Protein AF-A0A7R9ZWR5-F1 (afdb_monomer)

Nearest PDB structures (foldseek):
  6s22-assembly1_A  TM=5.229E-01  e=5.340E-06  Taeniopygia guttata
  6s24-assembly1_A  TM=4.287E-01  e=3.046E-06  Taeniopygia guttata
  8hvd-assembly1_A  TM=4.590E-01  e=6.308E-02  Streptomyces sp.
  2e4m-assembly1_C  TM=4.025E-01  e=1.833E-01  Clostridium botulinum
  1qmj-assembly1_B  TM=2.603E-01  e=5.035E+00  Gallus gallus

Structure (mmCIF, N/CA/C/O backbone):
data_AF-A0A7R9ZWR5-F1
#
_entry.id   AF-A0A7R9ZWR5-F1
#
loop_
_atom_site.group_PDB
_atom_site.id
_atom_site.type_symbol
_atom_site.label_atom_id
_atom_site.label_alt_id
_atom_site.label_comp_id
_atom_site.label_asym_id
_atom_site.label_entity_id
_atom_site.label_seq_id
_atom_site.pdbx_PDB_ins_code
_atom_site.Cartn_x
_atom_site.Cartn_y
_atom_site.Cartn_z
_atom_site.occupancy
_atom_site.B_iso_or_equiv
_atom_site.auth_seq_id
_atom_site.auth_comp_id
_atom_site.auth_asym_id
_atom_site.auth_atom_id
_atom_site.pdbx_PDB_model_num
ATOM 1 N N . ARG A 1 1 ? -25.212 -2.662 0.924 1.00 58.69 1 ARG A N 1
ATOM 2 C CA . ARG A 1 1 ? -26.679 -2.473 0.777 1.00 58.69 1 ARG A CA 1
ATOM 3 C C . ARG A 1 1 ? -26.978 -2.455 -0.707 1.00 58.69 1 ARG A C 1
ATOM 5 O O . ARG A 1 1 ? -26.307 -1.715 -1.410 1.00 58.69 1 ARG A O 1
ATOM 12 N N . ASP A 1 2 ? -27.923 -3.261 -1.173 1.00 59.41 2 ASP A N 1
ATOM 13 C CA . ASP A 1 2 ? -28.328 -3.234 -2.576 1.00 59.41 2 ASP A CA 1
ATOM 14 C C . ASP A 1 2 ? -29.266 -2.040 -2.811 1.00 59.41 2 ASP A C 1
ATOM 16 O O . ASP A 1 2 ? -30.383 -2.005 -2.290 1.00 59.41 2 ASP A O 1
ATOM 20 N N . GLY A 1 3 ? -28.788 -1.035 -3.548 1.00 65.94 3 GLY A N 1
ATOM 21 C CA . GLY A 1 3 ? -29.567 0.155 -3.901 1.00 65.94 3 GLY A CA 1
ATOM 22 C C . GLY A 1 3 ? -30.704 -0.131 -4.885 1.00 65.94 3 GLY A C 1
ATOM 23 O O . GLY A 1 3 ? -31.586 0.705 -5.045 1.00 65.94 3 GLY A O 1
ATOM 24 N N . LYS A 1 4 ? -30.710 -1.312 -5.517 1.00 80.12 4 LYS A N 1
ATOM 25 C CA . LYS A 1 4 ? -31.741 -1.732 -6.472 1.00 80.12 4 LYS A CA 1
ATOM 26 C C . LYS A 1 4 ? -32.878 -2.512 -5.816 1.00 80.12 4 LYS A C 1
ATOM 28 O O . LYS A 1 4 ? -33.912 -2.705 -6.447 1.00 80.12 4 LYS A O 1
ATOM 33 N N . ASN A 1 5 ? -32.725 -2.940 -4.562 1.00 85.88 5 ASN A N 1
ATOM 34 C CA . ASN A 1 5 ? -33.771 -3.648 -3.834 1.00 85.88 5 ASN A CA 1
ATOM 35 C C . ASN A 1 5 ? -34.668 -2.647 -3.069 1.00 85.88 5 ASN A C 1
ATOM 37 O O . ASN A 1 5 ? -34.216 -2.047 -2.086 1.00 85.88 5 ASN A O 1
ATOM 41 N N . PRO A 1 6 ? -35.960 -2.498 -3.438 1.00 84.38 6 PRO A N 1
ATOM 42 C CA . PRO A 1 6 ? -36.870 -1.530 -2.815 1.00 84.38 6 PRO A CA 1
ATOM 43 C C . PRO A 1 6 ? -37.052 -1.729 -1.305 1.00 84.38 6 PRO A C 1
ATOM 45 O O . PRO A 1 6 ? -37.399 -0.788 -0.594 1.00 84.38 6 PRO A O 1
ATOM 48 N N . LYS A 1 7 ? -36.814 -2.947 -0.794 1.00 81.75 7 LYS A N 1
ATOM 49 C CA . LYS A 1 7 ? -36.916 -3.258 0.641 1.00 81.75 7 LYS A CA 1
ATOM 50 C C . LYS A 1 7 ? -35.735 -2.720 1.449 1.00 81.75 7 LYS A C 1
ATOM 52 O O . LYS A 1 7 ? -35.878 -2.515 2.650 1.00 81.75 7 LYS A O 1
ATOM 57 N N . THR A 1 8 ? -34.585 -2.499 0.812 1.00 76.94 8 THR A N 1
ATOM 58 C CA . THR A 1 8 ? -33.360 -2.001 1.460 1.00 76.94 8 THR A CA 1
ATOM 59 C C . THR A 1 8 ? -32.981 -0.588 1.030 1.00 76.94 8 THR A C 1
ATOM 61 O O . THR A 1 8 ? -31.992 -0.045 1.527 1.00 76.94 8 THR A O 1
ATOM 64 N N . MET A 1 9 ? -33.761 0.010 0.128 1.00 78.81 9 MET A N 1
ATOM 65 C CA . MET A 1 9 ? -33.591 1.388 -0.303 1.00 78.81 9 MET A CA 1
ATOM 66 C C . MET A 1 9 ? -33.944 2.349 0.837 1.00 78.81 9 MET A C 1
ATOM 68 O O . MET A 1 9 ? -34.951 2.186 1.532 1.00 78.81 9 MET A O 1
ATOM 72 N N . LEU A 1 10 ? -33.099 3.361 1.032 1.00 73.50 10 LEU A N 1
ATOM 73 C CA . LEU A 1 10 ? -33.396 4.475 1.928 1.00 73.50 10 LEU A CA 1
ATOM 74 C C . LEU A 1 10 ? -34.670 5.166 1.436 1.00 73.50 10 LEU A C 1
ATOM 76 O O . LEU A 1 10 ? -34.730 5.641 0.308 1.00 73.50 10 LEU A O 1
ATOM 80 N N . LYS A 1 11 ? -35.696 5.206 2.289 1.00 82.00 11 LYS A N 1
ATOM 81 C CA . LYS A 1 11 ? -36.975 5.860 1.973 1.00 82.00 11 LYS A CA 1
ATOM 82 C C . LYS A 1 11 ? -36.942 7.377 2.181 1.00 82.00 11 LYS A C 1
ATOM 84 O O . LYS A 1 11 ? -37.919 8.047 1.873 1.00 82.00 11 LYS A O 1
ATOM 89 N N . TYR A 1 12 ? -35.850 7.903 2.729 1.00 78.25 12 TYR A N 1
ATOM 90 C CA . TYR A 1 12 ? -35.641 9.322 2.982 1.00 78.25 12 TYR A CA 1
ATOM 91 C C . TYR A 1 12 ? -34.141 9.649 2.929 1.00 78.25 12 TYR A C 1
ATOM 93 O O . TYR A 1 12 ? -33.322 8.802 3.311 1.00 78.25 12 TYR A O 1
ATOM 101 N N . PRO A 1 13 ? -33.761 10.847 2.452 1.00 79.44 13 PRO A N 1
ATOM 102 C CA . PRO A 1 13 ? -32.385 11.313 2.527 1.00 79.44 13 PRO A CA 1
ATOM 103 C C . PRO A 1 13 ? -32.021 11.601 3.987 1.00 79.44 13 PRO A C 1
ATOM 105 O O . PRO A 1 13 ? -32.816 12.167 4.735 1.00 79.44 13 PRO A O 1
ATOM 108 N N . ILE A 1 14 ? -30.817 11.207 4.390 1.00 82.94 14 ILE A N 1
ATOM 109 C CA . ILE A 1 14 ? -30.245 11.569 5.689 1.00 82.94 14 ILE A CA 1
ATOM 110 C C . ILE A 1 14 ? -29.120 12.563 5.399 1.00 82.94 14 ILE A C 1
ATOM 112 O O . ILE A 1 14 ? -28.223 12.207 4.629 1.00 82.94 14 ILE A O 1
ATOM 116 N N . PRO A 1 15 ? -29.148 13.779 5.969 1.00 86.69 15 PRO A N 1
ATOM 117 C CA . PRO A 1 15 ? -28.052 14.728 5.824 1.00 86.69 15 PRO A CA 1
ATOM 118 C C . PRO A 1 15 ? -26.721 14.103 6.253 1.00 86.69 15 PRO A C 1
ATOM 120 O O . PRO A 1 15 ? -26.654 13.404 7.266 1.00 86.69 15 PRO A O 1
ATOM 123 N N . THR A 1 16 ? -25.647 14.370 5.506 1.00 85.12 16 THR A N 1
ATOM 124 C CA . THR A 1 16 ? -24.305 13.861 5.833 1.00 85.12 16 THR A CA 1
ATOM 125 C C . THR A 1 16 ? -23.900 14.236 7.260 1.00 85.12 16 THR A C 1
ATOM 127 O O . THR A 1 16 ? -23.384 13.392 7.987 1.00 85.12 16 THR A O 1
ATOM 130 N N . GLU A 1 17 ? -24.222 15.454 7.705 1.00 86.69 17 GLU A N 1
ATOM 131 C CA . GLU A 1 17 ? -23.978 15.899 9.083 1.00 86.69 17 GLU A CA 1
ATOM 132 C C . GLU A 1 17 ? -24.643 15.014 10.137 1.00 86.69 17 GLU A C 1
ATOM 134 O O . GLU A 1 17 ? -24.022 14.710 11.152 1.00 86.69 17 GLU A O 1
ATOM 139 N N . ASP A 1 18 ? -25.877 14.560 9.912 1.00 90.12 18 ASP A N 1
ATOM 140 C CA . ASP A 1 18 ? -26.574 13.693 10.865 1.00 90.12 18 ASP A CA 1
ATOM 141 C C . ASP A 1 18 ? -25.933 12.306 10.914 1.00 90.12 18 ASP A C 1
ATOM 143 O O . ASP A 1 18 ? -25.823 11.701 11.983 1.00 90.12 18 ASP A O 1
ATOM 147 N N . VAL A 1 19 ? -25.455 11.800 9.772 1.00 90.88 19 VAL A N 1
ATOM 148 C CA . VAL A 1 19 ? -24.676 10.555 9.724 1.00 90.88 19 VAL A CA 1
ATOM 149 C C . VAL A 1 19 ? -23.394 10.706 10.542 1.00 90.88 19 VAL A C 1
ATOM 151 O O . VAL A 1 19 ? -23.108 9.851 11.385 1.00 90.88 19 VAL A O 1
ATOM 154 N N . MET A 1 20 ? -22.653 11.796 10.340 1.00 92.88 20 MET A N 1
ATOM 155 C CA . MET A 1 20 ? -21.403 12.061 11.056 1.00 92.88 20 MET A CA 1
ATOM 156 C C . MET A 1 20 ? -21.636 12.273 12.553 1.00 92.88 20 MET A C 1
ATOM 158 O O . MET A 1 20 ? -20.950 11.662 13.372 1.00 92.88 20 MET A O 1
ATOM 162 N N . ARG A 1 21 ? -22.681 13.016 12.931 1.00 95.06 21 ARG A N 1
ATOM 163 C CA . ARG A 1 21 ? -23.096 13.198 14.328 1.00 95.06 21 ARG A CA 1
ATOM 164 C C . ARG A 1 21 ? -23.447 11.873 14.988 1.00 95.06 21 ARG A C 1
ATOM 166 O O . ARG A 1 21 ? -23.018 11.610 16.108 1.00 95.06 21 ARG A O 1
ATOM 173 N N . ASN A 1 22 ? -24.195 11.010 14.303 1.00 94.69 22 ASN A N 1
ATOM 174 C CA . ASN A 1 22 ? -24.558 9.692 14.823 1.00 94.69 22 ASN A CA 1
ATOM 175 C C . ASN A 1 22 ? -23.329 8.796 15.023 1.00 94.69 22 ASN A C 1
ATOM 177 O O . ASN A 1 22 ? -23.227 8.133 16.058 1.00 94.69 22 ASN A O 1
ATOM 181 N N . LYS A 1 23 ? -22.372 8.816 14.086 1.00 95.69 23 LYS A N 1
ATOM 182 C CA . LYS A 1 23 ? -21.084 8.122 14.241 1.00 95.69 23 LYS A CA 1
ATOM 183 C C . LYS A 1 23 ? -20.290 8.668 15.429 1.00 95.69 23 LYS A C 1
ATOM 185 O O . LYS A 1 23 ? -19.855 7.886 16.267 1.00 95.69 23 LYS A O 1
ATOM 190 N N . ALA A 1 24 ? -20.176 9.988 15.564 1.00 96.44 24 ALA A N 1
ATOM 191 C CA . ALA A 1 24 ? -19.460 10.631 16.665 1.00 96.44 24 ALA A CA 1
ATOM 192 C C . ALA A 1 24 ? -20.105 10.353 18.036 1.00 96.44 24 ALA A C 1
ATOM 194 O O . ALA A 1 24 ? -19.405 10.091 19.018 1.00 96.44 24 ALA A O 1
ATOM 195 N N . ARG A 1 25 ? -21.446 10.332 18.108 1.00 97.00 25 ARG A N 1
ATOM 196 C CA . ARG A 1 25 ? -22.197 9.901 19.300 1.00 97.00 25 ARG A CA 1
ATOM 197 C C . ARG A 1 25 ? -21.891 8.443 19.637 1.00 97.00 25 ARG A C 1
ATOM 199 O O . ARG A 1 25 ? -21.605 8.142 20.792 1.00 97.00 25 ARG A O 1
ATOM 206 N N . ALA A 1 26 ? -21.921 7.546 18.651 1.00 97.00 26 ALA A N 1
ATOM 207 C CA . ALA A 1 26 ? -21.605 6.136 18.862 1.00 97.00 26 ALA A CA 1
ATOM 208 C C . ALA A 1 26 ? -20.157 5.942 19.340 1.00 97.00 26 ALA A C 1
ATOM 210 O O . ALA A 1 26 ? -19.941 5.251 20.333 1.00 97.00 26 ALA A O 1
ATOM 211 N N . ALA A 1 27 ? -19.192 6.608 18.701 1.00 96.94 27 ALA A N 1
ATOM 212 C CA . ALA A 1 27 ? -17.789 6.573 19.098 1.00 96.94 27 ALA A CA 1
ATOM 213 C C . ALA A 1 27 ? -17.610 7.042 20.548 1.00 96.94 27 ALA A C 1
ATOM 215 O O . ALA A 1 27 ? -17.029 6.345 21.377 1.00 96.94 27 ALA A O 1
ATOM 216 N N . THR A 1 28 ? -18.197 8.192 20.879 1.00 96.38 28 THR A N 1
ATOM 217 C CA . THR A 1 28 ? -18.099 8.801 22.209 1.00 96.38 28 THR A CA 1
ATOM 218 C C . THR A 1 28 ? -18.768 7.964 23.294 1.00 96.38 28 THR A C 1
ATOM 220 O O . THR A 1 28 ? -18.268 7.907 24.416 1.00 96.38 28 THR A O 1
ATOM 223 N N . ALA A 1 29 ? -19.899 7.335 22.975 1.00 97.31 29 ALA A N 1
ATOM 224 C CA . ALA A 1 29 ? -20.599 6.459 23.898 1.00 97.31 29 ALA A CA 1
ATOM 225 C C . ALA A 1 29 ? -19.812 5.166 24.137 1.00 97.31 29 ALA A C 1
ATOM 227 O O . ALA A 1 29 ? -19.633 4.786 25.287 1.00 97.31 29 ALA A O 1
ATOM 228 N N . TRP A 1 30 ? -19.340 4.493 23.085 1.00 97.50 30 TRP A N 1
ATOM 229 C CA . TRP A 1 30 ? -18.971 3.075 23.166 1.00 97.50 30 TRP A CA 1
ATOM 230 C C . TRP A 1 30 ? -17.484 2.761 23.051 1.00 97.50 30 TRP A C 1
ATOM 232 O O . TRP A 1 30 ? -17.112 1.655 23.418 1.00 97.50 30 TRP A O 1
ATOM 242 N N . LEU A 1 31 ? -16.645 3.676 22.556 1.00 97.00 31 LEU A N 1
ATOM 243 C CA . LEU A 1 31 ? -15.232 3.380 22.277 1.00 97.00 31 LEU A CA 1
ATOM 244 C C . LEU A 1 31 ? -14.276 3.776 23.408 1.00 97.00 31 LEU A C 1
ATOM 246 O O . LEU A 1 31 ? -13.071 3.638 23.245 1.00 97.00 31 LEU A O 1
ATOM 250 N N . ASN A 1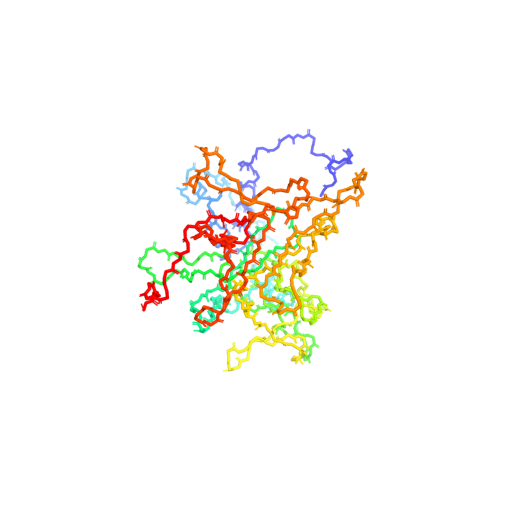 32 ? -14.788 4.252 24.547 1.00 96.12 32 ASN A N 1
ATOM 251 C CA . ASN A 1 32 ? -13.982 4.669 25.701 1.00 96.12 32 ASN A CA 1
ATOM 252 C C . ASN A 1 32 ? -12.801 5.582 25.287 1.00 96.12 32 ASN A C 1
ATOM 254 O O . ASN A 1 32 ? -13.044 6.633 24.697 1.00 96.12 32 ASN A O 1
ATOM 258 N N . GLU A 1 33 ? -11.558 5.207 25.589 1.00 94.31 33 GLU A N 1
ATOM 259 C CA . GLU A 1 33 ? -10.323 5.909 25.217 1.00 94.31 33 GLU A CA 1
ATOM 260 C C . GLU A 1 33 ? -10.056 5.917 23.698 1.00 94.31 33 GLU A C 1
ATOM 262 O O . GLU A 1 33 ? -9.534 6.887 23.157 1.00 94.31 33 GLU A O 1
ATOM 267 N N . PHE A 1 34 ? -10.519 4.904 22.960 1.00 93.50 34 PHE A N 1
ATOM 268 C CA . PHE A 1 34 ? -10.308 4.783 21.509 1.00 93.50 34 PHE A CA 1
ATOM 269 C C . PHE A 1 34 ? -11.127 5.790 20.689 1.00 93.50 34 PHE A C 1
ATOM 271 O O . PHE A 1 34 ? -10.886 5.972 19.490 1.00 93.50 34 PHE A O 1
ATOM 278 N N . LYS A 1 35 ? -12.091 6.479 21.315 1.00 95.31 35 LYS A N 1
ATOM 279 C CA . LYS A 1 35 ? -12.850 7.543 20.646 1.00 95.31 35 LYS A CA 1
ATOM 280 C C . LYS A 1 35 ? -11.942 8.684 20.187 1.00 95.31 35 LYS A C 1
ATOM 282 O O . LYS A 1 35 ? -12.264 9.309 19.188 1.00 95.31 35 LYS A O 1
ATOM 287 N N . GLU A 1 36 ? -10.824 8.940 20.870 1.00 92.94 36 GLU A N 1
ATOM 288 C CA . GLU A 1 36 ? -9.913 10.044 20.538 1.00 92.94 36 GLU A CA 1
ATOM 289 C C . GLU A 1 36 ? -9.338 9.885 19.131 1.00 92.94 36 GLU A C 1
ATOM 291 O O . GLU A 1 36 ? -9.403 10.815 18.332 1.00 92.94 36 GLU A O 1
ATOM 296 N N . LYS A 1 37 ? -8.901 8.671 18.773 1.00 89.44 37 LYS A N 1
ATOM 297 C CA . LYS A 1 37 ? -8.449 8.367 17.410 1.00 89.44 37 LYS A CA 1
ATOM 298 C C . LYS A 1 37 ? -9.572 8.500 16.382 1.00 89.44 37 LYS A C 1
ATOM 300 O O . LYS A 1 37 ? -9.343 8.973 15.277 1.00 89.44 37 LYS A O 1
ATOM 305 N N . THR A 1 38 ? -10.792 8.090 16.727 1.00 91.38 38 THR A N 1
ATOM 306 C CA . THR A 1 38 ? -11.938 8.249 15.814 1.00 91.38 38 THR A CA 1
ATOM 307 C C . THR A 1 38 ? -12.270 9.725 15.599 1.00 91.38 38 THR A C 1
ATOM 309 O O . THR A 1 38 ? -12.584 10.137 14.492 1.00 91.38 38 THR A O 1
ATOM 312 N N . LEU A 1 39 ? -12.183 10.539 16.647 1.00 94.19 39 LEU A N 1
ATOM 313 C CA . LEU A 1 39 ? -12.490 11.964 16.587 1.00 94.19 39 LEU A CA 1
ATOM 314 C C . LEU A 1 39 ? -11.325 12.812 16.053 1.00 94.19 39 LEU A C 1
ATOM 316 O O . LEU A 1 39 ? -11.522 13.995 15.804 1.00 94.19 39 LEU A O 1
ATOM 320 N N . SER A 1 40 ? -10.142 12.229 15.832 1.00 89.12 40 SER A N 1
ATOM 321 C CA . SER A 1 40 ? -9.016 12.933 15.210 1.00 89.12 40 SER A CA 1
ATOM 322 C C . SER A 1 40 ? -9.150 13.076 13.692 1.00 89.12 40 SER A C 1
ATOM 324 O O . SER A 1 40 ? -8.347 13.779 13.085 1.00 89.12 40 SER A O 1
ATOM 326 N N . PHE A 1 41 ? -10.088 12.371 13.048 1.00 89.25 41 PHE A N 1
ATOM 327 C CA . PHE A 1 41 ? -10.301 12.516 11.606 1.00 89.25 41 PHE A CA 1
ATOM 328 C C . PHE A 1 41 ? -10.972 13.869 11.294 1.00 89.25 41 PHE A C 1
ATOM 330 O O . PHE A 1 41 ? -11.897 14.252 12.017 1.00 89.25 41 PHE A O 1
ATOM 337 N N . PRO A 1 42 ? -10.571 14.576 10.214 1.00 90.25 42 PRO A N 1
ATOM 338 C CA . PRO A 1 42 ? -11.053 15.934 9.912 1.00 90.25 42 PRO A CA 1
ATOM 339 C C . PRO A 1 42 ? -12.580 16.058 9.831 1.00 90.25 42 PRO A C 1
ATOM 341 O O . PRO A 1 42 ? -13.170 17.051 10.239 1.00 90.25 42 PRO A O 1
ATOM 344 N N . GLU A 1 43 ? -13.245 15.002 9.373 1.00 91.19 43 GLU A N 1
ATOM 345 C CA . GLU A 1 43 ? -14.702 14.896 9.282 1.00 91.19 43 GLU A CA 1
ATOM 346 C C . GLU A 1 43 ? -15.453 15.006 10.628 1.00 91.19 43 GLU A C 1
ATOM 348 O O . GLU A 1 43 ? -16.675 15.170 10.628 1.00 91.19 43 GLU A O 1
ATOM 353 N N . TYR A 1 44 ? -14.750 14.933 11.766 1.00 94.25 44 TYR A N 1
ATOM 354 C CA . TYR A 1 44 ? -15.312 15.118 13.109 1.00 94.25 44 TYR A CA 1
ATOM 355 C C . TYR A 1 44 ? -14.869 16.415 13.804 1.00 94.25 44 TYR A C 1
ATOM 357 O O . TYR A 1 44 ? -15.307 16.672 14.929 1.00 94.25 44 TYR A O 1
ATOM 365 N N . GLU A 1 45 ? -14.042 17.248 13.162 1.00 94.12 45 GLU A N 1
ATOM 366 C CA . GLU A 1 45 ? -13.439 18.442 13.772 1.00 94.12 45 GLU A CA 1
ATOM 367 C C . GLU A 1 45 ? -14.486 19.410 14.343 1.00 94.12 45 GLU A C 1
ATOM 369 O O . GLU A 1 45 ? -14.323 19.934 15.448 1.00 94.12 45 GLU A O 1
ATOM 374 N N . SER A 1 46 ? -15.613 19.592 13.650 1.00 93.62 46 SER A N 1
ATOM 375 C CA . SER A 1 46 ? -16.707 20.461 14.100 1.00 93.62 46 SER A CA 1
ATOM 376 C C . SER A 1 46 ? -17.314 20.017 15.440 1.00 93.62 46 SER A C 1
ATOM 378 O O . SER A 1 46 ? -17.726 20.855 16.243 1.00 93.62 46 SER A O 1
ATOM 380 N N . PHE A 1 47 ? -17.343 18.710 15.723 1.00 93.62 47 PHE A N 1
ATOM 381 C CA . PHE A 1 47 ? -17.840 18.169 16.991 1.00 93.62 47 PHE A CA 1
ATOM 382 C C . PHE A 1 47 ? -16.806 18.275 18.114 1.00 93.62 47 PHE A C 1
ATOM 384 O O . PHE A 1 47 ? -17.181 18.440 19.274 1.00 93.62 47 PHE A O 1
ATOM 391 N N . VAL A 1 48 ? -15.515 18.190 17.781 1.00 92.25 48 VAL A N 1
ATOM 392 C CA . VAL A 1 48 ? -14.408 18.298 18.747 1.00 92.25 48 VAL A CA 1
ATOM 393 C C . VAL A 1 48 ? -14.193 19.747 19.180 1.00 92.25 48 VAL A C 1
ATOM 395 O O . VAL A 1 48 ? -14.039 20.021 20.367 1.00 92.25 48 VAL A O 1
ATOM 398 N N . THR A 1 49 ? -14.241 20.683 18.233 1.00 93.06 49 THR A N 1
ATOM 399 C CA . THR A 1 49 ? -14.089 22.130 18.476 1.00 93.06 49 THR A CA 1
ATOM 400 C C . THR A 1 49 ? -15.320 22.771 19.123 1.00 93.06 49 THR A C 1
ATOM 402 O O . THR A 1 49 ? -15.279 23.934 19.518 1.00 93.06 49 THR A O 1
ATOM 405 N N . GLY A 1 50 ? -16.428 22.031 19.238 1.00 90.19 50 GLY A N 1
ATOM 406 C CA . GLY A 1 50 ? -17.682 22.519 19.812 1.00 90.19 50 GLY A CA 1
ATOM 407 C C . GLY A 1 50 ? -18.514 23.395 18.872 1.00 90.19 50 GLY A C 1
ATOM 408 O O . GLY A 1 50 ? -19.550 23.906 19.295 1.00 90.19 50 GLY A O 1
ATOM 409 N N . GLN A 1 51 ? -18.119 23.541 17.601 1.00 93.31 51 GLN A N 1
ATOM 410 C CA . GLN A 1 51 ? -18.936 24.203 16.576 1.00 93.31 51 GLN A CA 1
ATOM 411 C C . GLN A 1 51 ? -20.270 23.477 16.361 1.00 93.31 51 GLN A C 1
ATOM 413 O O . GLN A 1 51 ? -21.295 24.105 16.099 1.00 93.31 51 GLN A O 1
ATOM 418 N N . GLN A 1 52 ? -20.267 22.149 16.498 1.00 92.88 52 GLN A N 1
ATOM 419 C CA . GLN A 1 52 ? -21.455 21.309 16.441 1.00 92.88 52 GLN A CA 1
ATOM 420 C C . GLN A 1 52 ? -21.628 20.509 17.726 1.00 92.88 52 GLN A C 1
ATOM 422 O O . GLN A 1 52 ? -20.705 19.881 18.240 1.00 92.88 52 GLN A O 1
ATOM 427 N N . SER A 1 53 ? -22.858 20.492 18.237 1.00 93.94 53 SER A N 1
ATOM 428 C CA . SER A 1 53 ? -23.190 19.720 19.430 1.00 93.94 53 SER A CA 1
ATOM 429 C C . SER A 1 53 ? -23.444 18.252 19.087 1.00 93.94 53 SER A C 1
ATOM 431 O O . SER A 1 53 ? -24.231 17.930 18.193 1.00 93.94 53 SER A O 1
ATOM 433 N N . LEU A 1 54 ? -22.861 17.349 19.880 1.00 95.00 54 LEU A N 1
ATOM 434 C CA . LEU A 1 54 ? -23.250 15.937 19.892 1.00 95.00 54 LEU A CA 1
ATOM 435 C C . LEU A 1 54 ? -24.627 15.717 20.531 1.00 95.00 54 LEU A C 1
ATOM 437 O O . LEU A 1 54 ? -25.182 14.632 20.379 1.00 95.00 54 LEU A O 1
ATOM 441 N N . GLY A 1 55 ? -25.197 16.720 21.208 1.00 94.75 55 GLY A N 1
ATOM 442 C CA . GLY A 1 55 ? -26.420 16.619 22.004 1.00 94.75 55 GLY A CA 1
ATOM 443 C C . GLY A 1 55 ? -26.204 15.913 23.346 1.00 94.75 55 GLY A C 1
ATOM 444 O O . GLY A 1 55 ? -25.080 15.600 23.733 1.00 94.75 55 GLY A O 1
ATOM 445 N N . ASP A 1 56 ? -27.296 15.632 24.062 1.00 96.31 56 ASP A N 1
ATOM 446 C CA . ASP A 1 56 ? -27.220 14.928 25.346 1.00 96.31 56 ASP A CA 1
ATOM 447 C C . ASP A 1 56 ? -26.766 13.465 25.160 1.00 96.31 56 ASP A C 1
ATOM 449 O O . ASP A 1 56 ? -27.340 12.700 24.367 1.00 96.31 56 ASP A O 1
ATOM 453 N N . MET A 1 57 ? -25.726 13.092 25.911 1.00 96.44 57 MET A N 1
ATOM 454 C CA . MET A 1 57 ? -25.103 11.766 25.947 1.00 96.44 57 MET A CA 1
ATOM 455 C C . MET A 1 57 ? -25.390 11.006 27.254 1.00 96.44 57 MET A C 1
ATOM 457 O O . MET A 1 57 ? -25.024 9.833 27.374 1.00 96.44 57 MET A O 1
ATOM 461 N N . SER A 1 58 ? -26.082 11.626 28.220 1.00 97.25 58 SER A N 1
ATOM 462 C CA . SER A 1 58 ? -26.380 11.058 29.543 1.00 97.25 58 SER A CA 1
ATOM 463 C C . SER A 1 58 ? -27.131 9.726 29.455 1.00 97.25 58 SER A C 1
ATOM 465 O O . SER A 1 58 ? -26.890 8.798 30.233 1.00 97.25 58 SER A O 1
ATOM 467 N N . ASN A 1 59 ? -28.005 9.581 28.453 1.00 97.19 59 ASN A N 1
ATOM 468 C CA . ASN A 1 59 ? -28.773 8.362 28.256 1.00 97.19 59 ASN A CA 1
ATOM 469 C C . ASN A 1 59 ? -27.885 7.142 27.964 1.00 97.19 59 ASN A C 1
ATOM 471 O O . ASN A 1 59 ? -28.153 6.067 28.497 1.00 97.19 59 ASN A O 1
ATOM 475 N N . PHE A 1 60 ? -26.812 7.300 27.181 1.00 96.88 60 PHE A N 1
ATOM 476 C CA . PHE A 1 60 ? -25.876 6.204 26.910 1.00 96.88 60 PHE A CA 1
ATOM 477 C C . PHE A 1 60 ? -25.173 5.750 28.187 1.00 96.88 60 PHE A C 1
ATOM 479 O O . PHE A 1 60 ? -25.121 4.554 28.457 1.00 96.88 60 PHE A O 1
ATOM 486 N N . GLN A 1 61 ? -24.738 6.695 29.024 1.00 95.12 61 GLN A N 1
ATOM 487 C CA . GLN A 1 61 ? -24.105 6.386 30.309 1.00 95.12 61 GLN A CA 1
ATOM 488 C C . GLN A 1 61 ? -25.061 5.637 31.247 1.00 95.12 61 GLN A C 1
ATOM 490 O O . GLN A 1 61 ? -24.663 4.669 31.894 1.00 95.12 61 GLN A O 1
ATOM 495 N N . ARG A 1 62 ? -26.341 6.042 31.309 1.00 97.94 62 ARG A N 1
ATOM 496 C CA . ARG A 1 62 ? -27.362 5.317 32.088 1.00 97.94 62 ARG A CA 1
ATOM 497 C C . ARG A 1 62 ? -27.551 3.891 31.580 1.00 97.94 62 ARG A C 1
ATOM 499 O O . ARG A 1 62 ? -27.629 2.971 32.390 1.00 97.94 62 ARG A O 1
ATOM 506 N N . VAL A 1 63 ? -27.616 3.702 30.261 1.00 97.81 63 VAL A N 1
ATOM 507 C CA . VAL A 1 63 ? -27.759 2.374 29.647 1.00 97.81 63 VAL A CA 1
ATOM 508 C C . VAL A 1 63 ? -26.540 1.502 29.942 1.00 97.81 63 VAL A C 1
ATOM 510 O O . VAL A 1 63 ? -26.722 0.373 30.386 1.00 97.81 63 VAL A O 1
ATOM 513 N N . GLN A 1 64 ? -25.325 2.027 29.780 1.00 97.12 64 GLN A N 1
ATOM 514 C CA . GLN A 1 64 ? -24.084 1.303 30.072 1.00 97.12 64 GLN A CA 1
ATOM 515 C C . GLN A 1 64 ? -24.000 0.854 31.528 1.00 97.12 64 GLN A C 1
ATOM 517 O O . GLN A 1 64 ? -23.710 -0.311 31.791 1.00 97.12 64 GLN A O 1
ATOM 522 N N . LYS A 1 65 ? -24.321 1.752 32.469 1.00 97.25 65 LYS A N 1
ATOM 523 C CA . LYS A 1 65 ? -24.359 1.434 33.903 1.00 97.25 65 LYS A CA 1
ATOM 524 C C . LYS A 1 65 ? -25.417 0.379 34.217 1.00 97.25 65 LYS A C 1
ATOM 526 O O . LYS A 1 65 ? -25.123 -0.594 34.898 1.00 97.25 65 LYS A O 1
ATOM 531 N N . ARG A 1 66 ? -26.639 0.540 33.695 1.00 98.44 66 ARG A N 1
ATOM 532 C CA . ARG A 1 66 ? -27.752 -0.394 33.939 1.00 98.44 66 ARG A CA 1
ATOM 533 C C . ARG A 1 66 ? -27.478 -1.793 33.383 1.00 98.44 66 ARG A C 1
ATOM 535 O O . ARG A 1 66 ? -27.887 -2.767 34.000 1.00 98.44 66 ARG A O 1
ATOM 542 N N . LEU A 1 67 ? -26.838 -1.887 32.218 1.00 98.12 67 LEU A N 1
ATOM 543 C CA . LEU A 1 67 ? -26.509 -3.160 31.567 1.00 98.12 67 LEU A CA 1
ATOM 544 C C . LEU A 1 67 ? -25.151 -3.731 31.999 1.00 98.12 67 LEU A C 1
ATOM 546 O O . LEU A 1 67 ? -24.777 -4.793 31.513 1.00 98.12 67 LEU A O 1
ATOM 550 N N . ASN A 1 68 ? -24.425 -3.041 32.887 1.00 97.50 68 ASN A N 1
ATOM 551 C CA . ASN A 1 68 ? -23.085 -3.417 33.336 1.00 97.50 68 ASN A CA 1
ATOM 552 C C . ASN A 1 68 ? -22.130 -3.725 32.162 1.00 97.50 68 ASN A C 1
ATOM 554 O O . ASN A 1 68 ? -21.490 -4.776 32.114 1.00 97.50 68 ASN A O 1
ATOM 558 N N . CYS A 1 69 ? -22.096 -2.837 31.162 1.00 97.38 69 CYS A N 1
ATOM 559 C CA . CYS A 1 69 ? -21.279 -3.036 29.966 1.00 97.38 69 CYS A CA 1
ATOM 560 C C . CYS A 1 69 ? -19.777 -3.006 30.295 1.00 97.38 69 CYS A C 1
ATOM 562 O O . CYS A 1 69 ? -19.312 -2.129 31.022 1.00 97.38 69 CYS A O 1
ATOM 564 N N . ALA A 1 70 ? -19.016 -3.922 29.695 1.00 97.44 70 ALA A N 1
ATOM 565 C CA . ALA A 1 70 ? -17.555 -3.895 29.727 1.00 97.44 70 ALA A CA 1
ATOM 566 C C . ALA A 1 70 ? -16.996 -2.738 28.864 1.00 97.44 70 ALA A C 1
ATOM 568 O O . ALA A 1 70 ? -17.666 -2.315 27.915 1.00 97.44 70 ALA A O 1
ATOM 569 N N . PRO A 1 71 ? -15.780 -2.233 29.154 1.00 97.00 71 PRO A N 1
ATOM 570 C CA . PRO A 1 71 ? -15.123 -1.228 28.318 1.00 97.00 71 PRO A CA 1
ATOM 571 C C . PRO A 1 71 ? -14.751 -1.793 26.940 1.00 97.00 71 PRO A C 1
ATOM 573 O O . PRO A 1 71 ? -14.567 -3.001 26.779 1.00 97.00 71 PRO A O 1
ATOM 576 N N . PHE A 1 72 ? -14.568 -0.918 25.951 1.00 96.31 72 PHE A N 1
ATOM 577 C CA . PHE A 1 72 ? -14.237 -1.304 24.577 1.00 96.31 72 PHE A CA 1
ATOM 578 C C . PHE A 1 72 ? -12.943 -2.120 24.459 1.00 96.31 72 PHE A C 1
ATOM 580 O O . PHE A 1 72 ? -12.870 -3.033 23.639 1.00 96.31 72 PHE A O 1
ATOM 587 N N . ALA A 1 73 ? -11.959 -1.890 25.333 1.00 95.56 73 ALA A N 1
ATOM 588 C CA . ALA A 1 73 ? -10.755 -2.719 25.411 1.00 95.56 73 ALA A CA 1
ATOM 589 C C . ALA A 1 73 ? -11.077 -4.217 25.601 1.00 95.56 73 ALA A C 1
ATOM 591 O O . ALA A 1 73 ? -10.425 -5.070 25.005 1.00 95.56 73 ALA A O 1
ATOM 592 N N . SER A 1 74 ? -12.135 -4.550 26.353 1.00 96.25 74 SER A N 1
ATOM 593 C CA . SER A 1 74 ? -12.594 -5.936 26.521 1.00 96.25 74 SER A CA 1
ATOM 594 C C . SER A 1 74 ? -13.129 -6.530 25.214 1.00 96.25 74 SER A C 1
ATOM 596 O O . SER A 1 74 ? -12.917 -7.712 24.942 1.00 96.25 74 SER A O 1
ATOM 598 N N . TYR A 1 75 ? -13.778 -5.718 24.372 1.00 95.81 75 TYR A N 1
ATOM 599 C CA . TYR A 1 75 ? -14.197 -6.130 23.032 1.00 95.81 75 TYR A CA 1
ATOM 600 C C . TYR A 1 75 ? -12.978 -6.410 22.144 1.00 95.81 75 TYR A C 1
ATOM 602 O O . TYR A 1 75 ? -12.893 -7.488 21.560 1.00 95.81 75 TYR A O 1
ATOM 610 N N . ILE A 1 76 ? -12.003 -5.496 22.100 1.00 94.56 76 ILE A N 1
ATOM 611 C CA . ILE A 1 76 ? -10.768 -5.690 21.326 1.00 94.56 76 ILE A CA 1
ATOM 612 C C . ILE A 1 76 ? -10.013 -6.937 21.791 1.00 94.56 76 ILE A C 1
ATOM 614 O O . ILE A 1 76 ? -9.606 -7.737 20.957 1.00 94.56 76 ILE A O 1
ATOM 618 N N . GLN A 1 77 ? -9.894 -7.156 23.102 1.00 94.75 77 GLN A N 1
ATOM 619 C CA . GLN A 1 77 ? -9.248 -8.345 23.657 1.00 94.75 77 GLN A CA 1
ATOM 620 C C . GLN A 1 77 ? -10.001 -9.633 23.300 1.00 94.75 77 GLN A C 1
ATOM 622 O O . GLN A 1 77 ? -9.386 -10.622 22.917 1.00 94.75 77 GLN A O 1
ATOM 627 N N . ARG A 1 78 ? -11.337 -9.635 23.382 1.00 95.88 78 ARG A N 1
ATOM 628 C CA . ARG A 1 78 ? -12.157 -10.795 22.998 1.00 95.88 78 ARG A CA 1
ATOM 629 C C . ARG A 1 78 ? -11.987 -11.158 21.522 1.00 95.88 78 ARG A C 1
ATOM 631 O O . ARG A 1 78 ? -12.033 -12.336 21.173 1.00 95.88 78 ARG A O 1
ATOM 638 N N . PHE A 1 79 ? -11.809 -10.155 20.669 1.00 94.75 79 PHE A N 1
ATOM 639 C CA . PHE A 1 79 ? -11.588 -10.307 19.233 1.00 94.75 79 PHE A CA 1
ATOM 640 C C . PHE A 1 79 ? -10.127 -10.039 18.850 1.00 94.75 79 PHE A C 1
ATOM 642 O O . PHE A 1 79 ? -9.851 -9.612 17.726 1.00 94.75 79 PHE A O 1
ATOM 649 N N . SER A 1 80 ? -9.181 -10.313 19.759 1.00 93.19 80 SER A N 1
ATOM 650 C CA . SER A 1 80 ? -7.753 -10.069 19.520 1.00 93.19 80 SER A CA 1
ATOM 651 C C . SER A 1 80 ? -7.261 -10.832 18.297 1.00 93.19 80 SER A C 1
ATOM 653 O O . SER A 1 80 ? -6.459 -10.310 17.539 1.00 93.19 80 SER A O 1
ATOM 655 N N . TYR A 1 81 ? -7.830 -12.007 18.026 1.00 91.19 81 TYR A N 1
ATOM 656 C CA . TYR A 1 81 ? -7.505 -12.805 16.846 1.00 91.19 81 TYR A CA 1
ATOM 657 C C . TYR A 1 81 ? -7.830 -12.129 15.502 1.00 91.19 81 TYR A C 1
ATOM 659 O O . TYR A 1 81 ? -7.336 -12.566 14.465 1.00 91.19 81 TYR A O 1
ATOM 667 N N . VAL A 1 82 ? -8.696 -11.109 15.504 1.00 91.81 82 VAL A N 1
ATOM 668 C CA . VAL A 1 82 ? -9.009 -10.284 14.327 1.00 91.81 82 VAL A CA 1
ATOM 669 C C . VAL A 1 82 ? -8.138 -9.038 14.324 1.00 91.81 82 VAL A C 1
ATOM 671 O O . VAL A 1 82 ? -7.514 -8.723 13.318 1.00 91.81 82 VAL A O 1
ATOM 674 N N . TYR A 1 83 ? -8.105 -8.321 15.449 1.00 93.38 83 TYR A N 1
ATOM 675 C CA . TYR A 1 83 ? -7.495 -6.996 15.497 1.00 93.38 83 TYR A CA 1
ATOM 676 C C . TYR A 1 83 ? -5.986 -7.030 15.744 1.00 93.38 83 TYR A C 1
ATOM 678 O O . TYR A 1 83 ? -5.249 -6.301 15.094 1.00 93.38 83 TYR A O 1
ATOM 686 N N . VAL A 1 84 ? -5.526 -7.876 16.659 1.00 94.00 84 VAL A N 1
ATOM 687 C CA . VAL A 1 84 ? -4.116 -7.989 17.054 1.00 94.00 84 VAL A CA 1
ATOM 688 C C . VAL A 1 84 ? -3.420 -9.058 16.216 1.00 94.00 84 VAL A C 1
ATOM 690 O O . VAL A 1 84 ? -2.466 -8.747 15.513 1.00 94.00 84 VAL A O 1
ATOM 693 N N . ASP A 1 85 ? -3.935 -10.292 16.190 1.00 94.12 85 ASP A N 1
ATOM 694 C CA . ASP A 1 85 ? -3.296 -11.383 15.436 1.00 94.12 85 ASP A CA 1
ATOM 695 C C . ASP A 1 85 ? -3.401 -11.166 13.916 1.00 94.12 85 ASP A C 1
ATOM 697 O O . ASP A 1 85 ? -2.554 -11.639 13.167 1.00 94.12 85 ASP A O 1
ATOM 701 N N . GLY A 1 86 ? -4.424 -10.440 13.450 1.00 95.25 86 GLY A N 1
ATOM 702 C CA . GLY A 1 86 ? -4.545 -10.012 12.050 1.00 95.25 86 GLY A CA 1
ATOM 703 C C . GLY A 1 86 ? -3.724 -8.763 11.703 1.00 95.25 86 GLY A C 1
ATOM 704 O O . GLY A 1 86 ? -3.680 -8.376 10.536 1.00 95.25 86 GLY A O 1
ATOM 705 N N . GLY A 1 87 ? -3.101 -8.121 12.698 1.00 95.25 87 GLY A N 1
ATOM 706 C CA . GLY A 1 87 ? -2.274 -6.924 12.532 1.00 95.25 87 GLY A CA 1
ATOM 707 C C . GLY A 1 87 ? -3.033 -5.642 12.187 1.00 95.25 87 GLY A C 1
ATOM 708 O O . GLY A 1 87 ? -2.429 -4.708 11.679 1.00 95.25 87 GLY A O 1
ATOM 709 N N . LEU A 1 88 ? -4.341 -5.558 12.461 1.00 94.12 88 LEU A N 1
ATOM 710 C CA . LEU A 1 88 ? -5.120 -4.317 12.293 1.00 94.12 88 LEU A CA 1
ATOM 711 C C . LEU A 1 88 ? -4.793 -3.262 13.360 1.00 94.12 88 LEU A C 1
ATOM 713 O O . LEU A 1 88 ? -5.018 -2.072 13.152 1.00 94.12 88 LEU A O 1
ATOM 717 N N . ILE A 1 89 ? -4.298 -3.705 14.514 1.00 93.31 89 ILE A N 1
ATOM 718 C CA . ILE A 1 89 ? -3.717 -2.874 15.565 1.00 93.31 89 ILE A CA 1
ATOM 719 C C . ILE A 1 89 ? -2.235 -3.251 15.629 1.00 93.31 89 ILE A C 1
ATOM 721 O O . ILE A 1 89 ? -1.872 -4.157 16.384 1.00 93.31 89 ILE A O 1
ATOM 725 N N . PRO A 1 90 ? -1.386 -2.630 14.793 1.00 94.31 90 PRO A N 1
ATOM 726 C CA . PRO A 1 90 ? 0.026 -2.966 14.752 1.00 94.31 90 PRO A CA 1
ATOM 727 C C . PRO A 1 90 ? 0.759 -2.429 15.984 1.00 94.31 90 PRO A C 1
ATOM 729 O O . PRO A 1 90 ? 0.381 -1.407 16.559 1.00 94.31 90 PRO A O 1
ATOM 732 N N . SER A 1 91 ? 1.843 -3.102 16.371 1.00 92.88 91 SER A N 1
ATOM 733 C CA . SER A 1 91 ? 2.771 -2.609 17.398 1.00 92.88 91 SER A CA 1
ATOM 734 C C . SER A 1 91 ? 3.613 -1.432 16.910 1.00 92.88 91 SER A C 1
ATOM 736 O O . SER A 1 91 ? 4.043 -0.608 17.712 1.00 92.88 91 SER A O 1
ATOM 738 N N . GLU A 1 92 ? 3.855 -1.365 15.602 1.00 95.06 92 GLU A N 1
ATOM 739 C CA . GLU A 1 92 ? 4.702 -0.367 14.963 1.00 95.06 92 GLU A CA 1
ATOM 740 C C . GLU A 1 92 ? 4.194 -0.027 13.562 1.00 95.06 92 GLU A C 1
ATOM 742 O O . GLU A 1 92 ? 3.622 -0.864 12.865 1.00 95.06 92 GLU A O 1
ATOM 747 N N . VAL A 1 93 ? 4.418 1.220 13.158 1.00 96.19 93 VAL A N 1
ATOM 748 C CA . VAL A 1 93 ? 4.143 1.721 11.811 1.00 96.19 93 VAL A CA 1
ATOM 749 C C . VAL A 1 93 ? 5.419 2.391 11.321 1.00 96.19 93 VAL A C 1
ATOM 751 O O . VAL A 1 93 ? 6.011 3.192 12.045 1.00 96.19 93 VAL A O 1
ATOM 754 N N . PHE A 1 94 ? 5.855 2.054 10.114 1.00 96.62 94 PHE A N 1
ATOM 755 C CA . PHE A 1 94 ? 7.162 2.437 9.589 1.00 96.62 94 PHE A CA 1
ATOM 756 C C . PHE A 1 94 ? 7.115 2.753 8.090 1.00 96.62 94 PHE A C 1
ATOM 758 O O . PHE A 1 94 ? 6.162 2.417 7.388 1.00 96.62 94 PHE A O 1
ATOM 765 N N . GLN A 1 95 ? 8.163 3.410 7.595 1.00 97.12 95 GLN A N 1
ATOM 766 C CA . GLN A 1 95 ? 8.443 3.539 6.163 1.00 97.12 95 GLN A CA 1
ATOM 767 C C . GLN A 1 95 ? 9.430 2.451 5.739 1.00 97.12 95 GLN A C 1
ATOM 769 O O . GLN A 1 95 ? 10.298 2.060 6.518 1.00 97.12 95 GLN A O 1
ATOM 774 N N . ILE A 1 96 ? 9.338 2.006 4.488 1.00 97.38 96 ILE A N 1
ATOM 775 C CA . ILE A 1 96 ? 10.296 1.064 3.898 1.00 97.38 96 ILE A CA 1
ATOM 776 C C . ILE A 1 96 ? 11.139 1.836 2.901 1.00 97.38 96 ILE A C 1
ATOM 778 O O . ILE A 1 96 ? 10.620 2.285 1.881 1.00 97.38 96 ILE A O 1
ATOM 782 N N . ARG A 1 97 ? 12.425 2.001 3.211 1.00 97.12 97 ARG A N 1
ATOM 783 C CA . ARG A 1 97 ? 13.384 2.714 2.370 1.00 97.12 97 ARG A CA 1
ATOM 784 C C . ARG A 1 97 ? 14.272 1.721 1.636 1.00 97.12 97 ARG A C 1
ATOM 786 O O . ARG A 1 97 ? 14.911 0.880 2.253 1.00 97.12 97 ARG A O 1
ATOM 793 N N . GLU A 1 98 ? 14.324 1.860 0.324 1.00 96.06 98 GLU A N 1
ATOM 794 C CA . GLU A 1 98 ? 15.228 1.122 -0.542 1.00 96.06 98 GLU A CA 1
ATOM 795 C C . GLU A 1 98 ? 16.635 1.725 -0.448 1.00 96.06 98 GLU A C 1
ATOM 797 O O . GLU A 1 98 ? 16.808 2.942 -0.556 1.00 96.06 98 GLU A O 1
ATOM 802 N N . GLU A 1 99 ? 17.640 0.886 -0.202 1.00 95.25 99 GLU A N 1
ATOM 803 C CA . GLU A 1 99 ? 18.975 1.352 0.182 1.00 95.25 99 GLU A CA 1
ATOM 804 C C . GLU A 1 99 ? 19.728 2.059 -0.952 1.00 95.25 99 GLU A C 1
ATOM 806 O O . GLU A 1 99 ? 20.393 3.065 -0.702 1.00 95.25 99 GLU A O 1
ATOM 811 N N . ARG A 1 100 ? 19.615 1.582 -2.200 1.00 93.62 100 ARG A N 1
ATOM 812 C CA . ARG A 1 100 ? 20.429 2.068 -3.326 1.00 93.62 100 ARG A CA 1
ATOM 813 C C . ARG A 1 100 ? 20.009 3.455 -3.805 1.00 93.62 100 ARG A C 1
ATOM 815 O O . ARG A 1 100 ? 20.845 4.321 -4.040 1.00 93.62 100 ARG A O 1
ATOM 822 N N . THR A 1 101 ? 18.714 3.659 -3.994 1.00 92.44 101 THR A N 1
ATOM 823 C CA . THR A 1 101 ? 18.104 4.903 -4.483 1.00 92.44 101 THR A CA 1
ATOM 824 C C . THR A 1 101 ? 17.701 5.829 -3.342 1.00 92.44 101 THR A C 1
ATOM 826 O O . THR A 1 101 ? 17.434 7.010 -3.568 1.00 92.44 101 THR A O 1
ATOM 829 N N . GLY A 1 102 ? 17.621 5.305 -2.115 1.00 94.56 102 GLY A N 1
ATOM 830 C CA . GLY A 1 102 ? 17.170 6.038 -0.942 1.00 94.56 102 GLY A CA 1
ATOM 831 C C . GLY A 1 102 ? 15.685 6.402 -0.965 1.00 94.56 102 GLY A C 1
ATOM 832 O O . GLY A 1 102 ? 15.278 7.213 -0.133 1.00 94.56 102 GLY A O 1
ATOM 833 N N . ARG A 1 103 ? 14.903 5.852 -1.903 1.00 95.12 103 ARG A N 1
ATOM 834 C CA . ARG A 1 103 ? 13.463 6.091 -2.068 1.00 95.12 103 ARG A CA 1
ATOM 835 C C . ARG A 1 103 ? 12.635 5.192 -1.156 1.00 95.12 103 ARG A C 1
ATOM 837 O O . ARG A 1 103 ? 13.108 4.153 -0.711 1.00 95.12 103 ARG A O 1
ATOM 844 N N . CYS A 1 104 ? 11.396 5.586 -0.891 1.00 97.19 104 CYS A N 1
ATOM 845 C CA . CYS A 1 104 ? 10.476 4.859 -0.032 1.00 97.19 104 CYS A CA 1
ATOM 846 C C . CYS A 1 104 ? 9.384 4.150 -0.834 1.00 97.19 104 CYS A C 1
ATOM 848 O O . CYS A 1 104 ? 8.941 4.638 -1.874 1.00 97.19 104 CYS A O 1
ATOM 850 N N . LEU A 1 105 ? 8.950 3.000 -0.322 1.00 97.81 105 LEU A N 1
ATOM 851 C CA . LEU A 1 105 ? 7.818 2.247 -0.844 1.00 97.81 105 LEU A CA 1
ATOM 852 C C . LEU A 1 105 ? 6.523 3.035 -0.635 1.00 97.81 105 LEU A C 1
ATOM 854 O O . LEU A 1 105 ? 6.158 3.351 0.500 1.00 97.81 105 LEU A O 1
ATOM 858 N N . GLU A 1 106 ? 5.811 3.313 -1.720 1.00 97.69 106 GLU A N 1
ATOM 859 C CA . GLU A 1 106 ? 4.561 4.064 -1.703 1.00 97.69 106 GLU A CA 1
ATOM 860 C C . GLU A 1 106 ? 3.459 3.321 -2.456 1.00 97.69 106 GLU A C 1
ATOM 862 O O . GLU A 1 106 ? 3.664 2.807 -3.560 1.00 97.69 106 GLU A O 1
ATOM 867 N N . ARG A 1 107 ? 2.256 3.299 -1.875 1.00 97.44 107 ARG A N 1
ATOM 868 C CA . ARG A 1 107 ? 1.053 2.871 -2.588 1.00 97.44 107 ARG A CA 1
ATOM 869 C C . ARG A 1 107 ? 0.665 3.937 -3.607 1.00 97.44 107 ARG A C 1
ATOM 871 O O . ARG A 1 107 ? 0.322 5.047 -3.220 1.00 97.44 107 ARG A O 1
ATOM 878 N N . ALA A 1 108 ? 0.620 3.571 -4.886 1.00 96.81 108 ALA A N 1
ATOM 879 C CA . ALA A 1 108 ? 0.126 4.407 -5.976 1.00 96.81 108 ALA A CA 1
ATOM 880 C C . ALA A 1 108 ? -1.368 4.117 -6.227 1.00 96.81 108 ALA A C 1
ATOM 882 O O . ALA A 1 108 ? -1.703 3.102 -6.858 1.00 96.81 108 ALA A O 1
ATOM 883 N N . PRO A 1 109 ? -2.297 4.962 -5.733 1.00 94.50 109 PRO A N 1
ATOM 884 C CA . PRO A 1 109 ? -3.723 4.702 -5.856 1.00 94.50 109 PRO A CA 1
ATOM 885 C C . PRO A 1 109 ? -4.155 4.694 -7.325 1.00 94.50 109 PRO A C 1
ATOM 887 O O . PRO A 1 109 ? -3.705 5.496 -8.139 1.00 94.50 109 PRO A O 1
ATOM 890 N N . ARG A 1 110 ? -5.078 3.792 -7.647 1.00 94.69 110 ARG A N 1
ATOM 891 C CA . ARG A 1 110 ? -5.754 3.693 -8.947 1.00 94.69 110 ARG A CA 1
ATOM 892 C C . ARG A 1 110 ? -7.258 3.794 -8.721 1.00 94.69 110 ARG A C 1
ATOM 894 O O . ARG A 1 110 ? -7.720 3.507 -7.620 1.00 94.69 110 ARG A O 1
ATOM 901 N N . GLU A 1 111 ? -8.016 4.147 -9.759 1.00 93.25 111 GLU A N 1
ATOM 902 C CA . GLU A 1 111 ? -9.485 4.232 -9.679 1.00 93.25 111 GLU A CA 1
ATOM 903 C C . GLU A 1 111 ? -10.121 2.899 -9.249 1.00 93.25 111 GLU A C 1
ATOM 905 O O . GLU A 1 111 ? -11.121 2.875 -8.535 1.00 93.25 111 GLU A O 1
ATOM 910 N N . LYS A 1 112 ? -9.515 1.778 -9.657 1.00 92.38 112 LYS A N 1
ATOM 911 C CA . LYS A 1 112 ? -9.938 0.421 -9.305 1.00 92.38 112 LYS A CA 1
ATOM 912 C C . LYS A 1 112 ? -8.760 -0.376 -8.762 1.00 92.38 112 LYS A C 1
ATOM 914 O O . LYS A 1 112 ? -7.617 -0.145 -9.155 1.00 92.38 112 LYS A O 1
ATOM 919 N N . ASN A 1 113 ? -9.064 -1.336 -7.894 1.00 90.75 113 ASN A N 1
ATOM 920 C CA . ASN A 1 113 ? -8.100 -2.348 -7.473 1.00 90.75 113 ASN A CA 1
ATOM 921 C C . ASN A 1 113 ? -7.679 -3.220 -8.670 1.00 90.75 113 ASN A C 1
ATOM 923 O O . ASN A 1 113 ? -8.495 -3.426 -9.577 1.00 90.75 113 ASN A O 1
ATOM 927 N N . PRO A 1 114 ? -6.455 -3.774 -8.661 1.00 95.00 114 PRO A N 1
ATOM 928 C CA . PRO A 1 114 ? -5.402 -3.595 -7.651 1.00 95.00 114 PRO A CA 1
ATOM 929 C C . PRO A 1 114 ? -4.682 -2.240 -7.775 1.00 95.00 114 PRO A C 1
ATOM 931 O O . PRO A 1 114 ? -4.513 -1.717 -8.880 1.00 95.00 114 PRO A O 1
ATOM 934 N N . HIS A 1 115 ? -4.244 -1.668 -6.649 1.00 96.19 115 HIS A N 1
ATOM 935 C CA . HIS A 1 115 ? -3.444 -0.437 -6.667 1.00 96.19 115 HIS A CA 1
ATOM 936 C C . HIS A 1 115 ? -1.973 -0.740 -6.952 1.00 96.19 115 HIS A C 1
ATOM 938 O O . HIS A 1 115 ? -1.481 -1.823 -6.645 1.00 96.19 115 HIS A O 1
ATOM 944 N N . GLY A 1 116 ? -1.275 0.220 -7.557 1.00 96.31 116 GLY A N 1
ATOM 945 C CA . GLY A 1 116 ? 0.143 0.068 -7.858 1.00 96.31 116 GLY A CA 1
ATOM 946 C C . GLY A 1 116 ? 1.020 0.279 -6.627 1.00 96.31 116 GLY A C 1
ATOM 947 O O . GLY A 1 116 ? 0.587 0.847 -5.623 1.00 96.31 116 GLY A O 1
ATOM 948 N N . ILE A 1 117 ? 2.277 -0.126 -6.755 1.00 97.06 117 ILE A N 1
ATOM 949 C CA . ILE A 1 117 ? 3.359 0.170 -5.821 1.00 97.06 117 ILE A CA 1
ATOM 950 C C . ILE A 1 117 ? 4.466 0.870 -6.595 1.00 97.06 117 ILE A C 1
ATOM 952 O O . ILE A 1 117 ? 4.786 0.474 -7.714 1.00 97.06 117 ILE A O 1
ATOM 956 N N . VAL A 1 118 ? 5.032 1.921 -6.012 1.00 95.81 118 VAL A N 1
ATOM 957 C CA . VAL A 1 118 ? 6.130 2.685 -6.608 1.00 95.81 118 VAL A CA 1
ATOM 958 C C . VAL A 1 118 ? 7.186 3.008 -5.558 1.00 95.81 118 VAL A C 1
ATOM 960 O O . VAL A 1 118 ? 6.920 2.972 -4.357 1.00 95.81 118 VAL A O 1
ATOM 963 N N . LEU A 1 119 ? 8.387 3.354 -6.020 1.00 95.88 119 LEU A N 1
ATOM 964 C CA . LEU A 1 119 ? 9.407 3.991 -5.192 1.00 95.88 119 LEU A CA 1
ATOM 965 C C . LEU A 1 119 ? 9.386 5.504 -5.418 1.00 95.88 119 LEU A C 1
ATOM 967 O O . LEU A 1 119 ? 9.731 5.996 -6.500 1.00 95.88 119 LEU A O 1
ATOM 971 N N . SER A 1 120 ? 9.025 6.250 -4.381 1.00 94.75 120 SER A N 1
ATOM 972 C CA . SER A 1 120 ? 8.937 7.713 -4.382 1.00 94.75 120 SER A CA 1
ATOM 973 C C . SER A 1 120 ? 9.944 8.328 -3.396 1.00 94.75 120 SER A C 1
ATOM 975 O O . SER A 1 120 ? 10.529 7.619 -2.576 1.00 94.75 120 SER A O 1
ATOM 977 N N . PRO A 1 121 ? 10.228 9.640 -3.459 1.00 95.00 121 PRO A N 1
ATOM 978 C CA . PRO A 1 121 ? 11.030 10.294 -2.429 1.00 95.00 121 PRO A CA 1
ATOM 979 C C . PRO A 1 121 ? 10.440 10.059 -1.029 1.00 95.00 121 PRO A C 1
ATOM 981 O O . PRO A 1 121 ? 9.243 10.255 -0.814 1.00 95.00 121 PRO A O 1
ATOM 984 N N . CYS A 1 122 ? 11.280 9.655 -0.074 1.00 94.75 122 CYS A N 1
ATOM 985 C CA . CYS A 1 122 ? 10.853 9.478 1.312 1.00 94.75 122 CYS A CA 1
ATOM 986 C C . CYS A 1 122 ? 10.365 10.807 1.894 1.00 94.75 122 CYS A C 1
ATOM 988 O O . CYS A 1 122 ? 11.104 11.791 1.924 1.00 94.75 122 CYS A O 1
ATOM 990 N N . ALA A 1 123 ? 9.127 10.834 2.375 1.00 92.50 123 ALA A N 1
ATOM 991 C CA . ALA A 1 123 ? 8.586 11.994 3.067 1.00 92.50 123 ALA A CA 1
ATOM 992 C C . ALA A 1 123 ? 8.999 12.018 4.548 1.00 92.50 123 ALA A C 1
ATOM 994 O O . ALA A 1 123 ? 9.437 11.007 5.095 1.00 92.50 123 ALA A O 1
ATOM 995 N N . GLY A 1 124 ? 8.832 13.170 5.206 1.00 85.00 124 GLY A N 1
ATOM 996 C CA . GLY A 1 124 ? 9.089 13.324 6.645 1.00 85.00 124 GLY A CA 1
ATOM 997 C C . GLY A 1 124 ? 10.554 13.554 7.034 1.00 85.00 124 GLY A C 1
ATOM 998 O O . GLY A 1 124 ? 10.847 13.743 8.209 1.00 85.00 124 GLY A O 1
ATOM 999 N N . SER A 1 125 ? 11.481 13.626 6.075 1.00 65.56 125 SER A N 1
ATOM 1000 C CA . SER A 1 125 ? 12.896 13.938 6.331 1.00 65.56 125 SER A CA 1
ATOM 1001 C C . SER A 1 125 ? 13.182 15.437 6.564 1.00 65.56 125 SER A C 1
ATOM 1003 O O . SER A 1 125 ? 14.338 15.851 6.515 1.00 65.56 125 SER A O 1
ATOM 1005 N N . GLY A 1 126 ? 12.154 16.268 6.796 1.00 55.06 126 GLY A N 1
ATOM 1006 C CA . GLY A 1 126 ? 12.260 17.723 6.968 1.00 55.06 126 GLY A CA 1
ATOM 1007 C C . GLY A 1 126 ? 11.301 18.283 8.029 1.00 55.06 126 GLY A C 1
ATOM 1008 O O . GLY A 1 126 ? 10.276 17.683 8.333 1.00 55.06 126 GLY A O 1
ATOM 1009 N N . ALA A 1 127 ? 11.626 19.458 8.580 1.00 48.62 127 ALA A N 1
ATOM 1010 C CA . ALA A 1 127 ? 11.039 20.027 9.804 1.00 48.62 127 ALA A CA 1
ATOM 1011 C C . ALA A 1 127 ? 9.544 20.435 9.754 1.00 48.62 127 ALA A C 1
ATOM 1013 O O . ALA A 1 127 ? 9.055 21.009 10.724 1.00 48.62 127 ALA A O 1
ATOM 1014 N N . ALA A 1 128 ? 8.812 20.190 8.660 1.00 51.94 128 ALA A N 1
ATOM 1015 C CA . ALA A 1 128 ? 7.476 20.772 8.469 1.00 51.94 128 ALA A CA 1
ATOM 1016 C C . ALA A 1 128 ? 6.420 19.865 7.806 1.00 51.94 128 ALA A C 1
ATOM 1018 O O . ALA A 1 128 ? 5.349 20.354 7.455 1.00 51.94 128 ALA A O 1
ATOM 1019 N N . GLY A 1 129 ? 6.662 18.560 7.642 1.00 66.75 129 GLY A N 1
ATOM 1020 C CA . GLY A 1 129 ? 5.676 17.656 7.035 1.00 66.75 129 GLY A CA 1
ATOM 1021 C C . GLY A 1 129 ? 5.649 16.288 7.703 1.00 66.75 129 GLY A C 1
ATOM 1022 O O . GLY A 1 129 ? 6.697 15.686 7.915 1.00 66.75 129 GLY A O 1
ATOM 1023 N N . GLY A 1 130 ? 4.450 15.796 8.029 1.00 85.81 130 GLY A N 1
ATOM 1024 C CA . GLY A 1 130 ? 4.257 14.403 8.435 1.00 85.81 130 GLY A CA 1
ATOM 1025 C C . GLY A 1 130 ? 4.507 13.437 7.272 1.00 85.81 130 GLY A C 1
ATOM 1026 O O . GLY A 1 130 ? 4.519 13.835 6.106 1.00 85.81 130 GLY A O 1
ATOM 1027 N N . VAL A 1 131 ? 4.697 12.158 7.586 1.00 91.19 131 VAL A N 1
ATOM 1028 C CA . VAL A 1 131 ? 4.797 11.102 6.571 1.00 91.19 131 VAL A CA 1
ATOM 1029 C C . VAL A 1 131 ? 3.394 10.820 6.001 1.00 91.19 131 VAL A C 1
ATOM 1031 O O . VAL A 1 131 ? 2.483 10.549 6.787 1.00 91.19 131 VAL A O 1
ATOM 1034 N N . PRO A 1 132 ? 3.181 10.867 4.671 1.00 92.62 132 PRO A N 1
ATOM 1035 C CA . PRO A 1 132 ? 1.921 10.490 4.047 1.00 92.62 132 PRO A CA 1
ATOM 1036 C C . PRO A 1 132 ? 1.564 9.040 4.364 1.00 92.62 132 PRO A C 1
ATOM 1038 O O . PRO A 1 132 ? 2.416 8.156 4.292 1.00 92.62 132 PRO A O 1
ATOM 1041 N N . GLU A 1 133 ? 0.285 8.769 4.619 1.00 92.88 133 GLU A N 1
ATOM 1042 C CA . GLU A 1 133 ? -0.200 7.411 4.91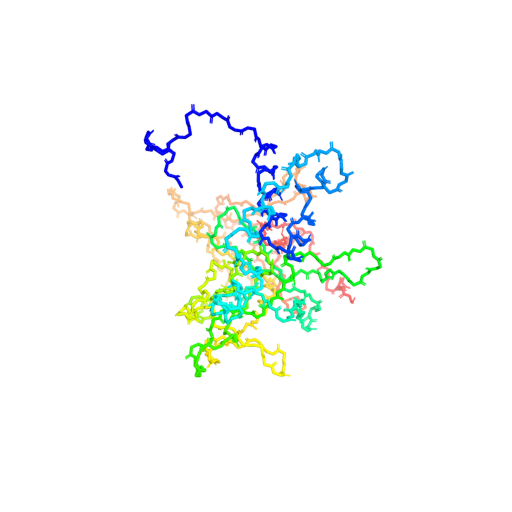5 1.00 92.88 133 GLU A CA 1
ATOM 1043 C C . GLU A 1 133 ? 0.087 6.411 3.780 1.00 92.88 133 GLU A C 1
ATOM 1045 O O . GLU A 1 133 ? 0.222 5.216 4.021 1.00 92.88 133 GLU A O 1
ATOM 1050 N N . LEU A 1 134 ? 0.259 6.893 2.545 1.00 95.81 134 LEU A N 1
ATOM 1051 C CA . LEU A 1 134 ? 0.630 6.071 1.388 1.00 95.81 134 LEU A CA 1
ATOM 1052 C C . LEU A 1 134 ? 2.040 5.465 1.487 1.00 95.81 134 LEU A C 1
ATOM 1054 O O . LEU A 1 134 ? 2.306 4.469 0.819 1.00 95.81 134 LEU A O 1
ATOM 1058 N N . GLN A 1 135 ? 2.925 6.046 2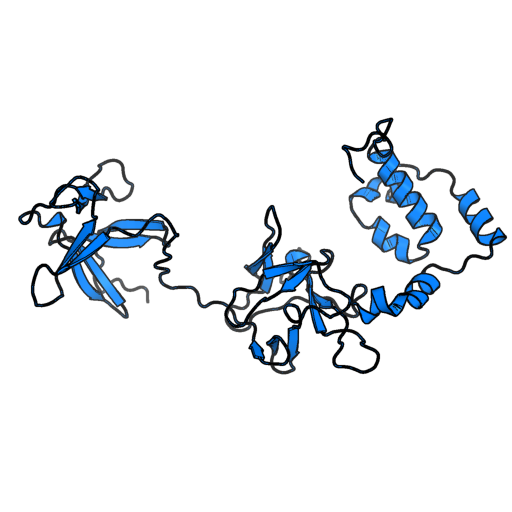.305 1.00 97.38 135 GLN A N 1
ATOM 1059 C CA . GLN A 1 135 ? 4.279 5.540 2.572 1.00 97.38 135 GLN A CA 1
ATOM 1060 C C . GLN A 1 135 ? 4.395 4.824 3.924 1.00 97.38 135 GLN A C 1
ATOM 1062 O O . GLN A 1 135 ? 5.479 4.363 4.281 1.00 97.38 135 GLN A O 1
ATOM 1067 N N . LEU A 1 136 ? 3.308 4.759 4.696 1.00 97.38 136 LEU A N 1
ATOM 1068 C CA . LEU A 1 136 ? 3.287 4.099 5.994 1.00 97.38 136 LEU A CA 1
ATOM 1069 C C . LEU A 1 136 ? 2.813 2.655 5.845 1.00 97.38 136 LEU A C 1
ATOM 1071 O O . LEU A 1 136 ? 1.770 2.364 5.255 1.00 97.38 136 LEU A O 1
ATOM 1075 N N . TRP A 1 137 ? 3.590 1.751 6.419 1.00 98.06 137 TRP A N 1
ATOM 1076 C CA . TRP A 1 137 ? 3.379 0.315 6.378 1.00 98.06 137 TRP A CA 1
ATOM 1077 C C . TRP A 1 137 ? 3.456 -0.255 7.786 1.00 98.06 137 TRP A C 1
ATOM 1079 O O . TRP A 1 137 ? 4.029 0.348 8.694 1.00 98.06 137 TRP A O 1
ATOM 1089 N N . HIS A 1 138 ? 2.874 -1.427 7.969 1.00 97.88 138 HIS A N 1
ATOM 1090 C CA . HIS A 1 138 ? 3.052 -2.227 9.166 1.00 97.88 138 HIS A CA 1
ATOM 1091 C C . HIS A 1 138 ? 2.927 -3.702 8.820 1.00 97.88 138 HIS A C 1
ATOM 1093 O O . HIS A 1 138 ? 2.374 -4.083 7.785 1.00 97.88 138 HIS A O 1
ATOM 1099 N N . LEU A 1 139 ? 3.429 -4.545 9.712 1.00 97.69 139 LEU A N 1
ATOM 1100 C CA . LEU A 1 139 ? 3.207 -5.974 9.611 1.00 97.69 139 LEU A CA 1
ATOM 1101 C C . LEU A 1 139 ? 1.715 -6.297 9.815 1.00 97.69 139 LEU A C 1
ATOM 1103 O O . LEU A 1 139 ? 1.038 -5.687 10.647 1.00 97.69 139 LEU A O 1
ATOM 1107 N N . GLY A 1 140 ? 1.197 -7.236 9.026 1.00 97.00 140 GLY A N 1
ATOM 1108 C CA . GLY A 1 140 ? -0.211 -7.624 9.006 1.00 97.00 140 GLY A CA 1
ATOM 1109 C C . GLY A 1 140 ? -0.416 -9.101 8.683 1.00 97.00 140 GLY A C 1
ATOM 1110 O O . GLY A 1 140 ? 0.544 -9.822 8.423 1.00 97.00 140 GLY A O 1
ATOM 1111 N N . ASN A 1 141 ? -1.680 -9.527 8.670 1.00 97.56 141 ASN A N 1
ATOM 1112 C CA . ASN A 1 141 ? -2.133 -10.898 8.407 1.00 97.56 141 ASN A CA 1
ATOM 1113 C C . ASN A 1 141 ? -1.654 -11.927 9.439 1.00 97.56 141 ASN A C 1
ATOM 1115 O O . ASN A 1 141 ? -0.550 -11.869 9.968 1.00 97.56 141 ASN A O 1
ATOM 1119 N N . ARG A 1 142 ? -2.481 -12.937 9.706 1.00 97.50 142 ARG A N 1
ATOM 1120 C CA . ARG A 1 142 ? -2.087 -14.037 10.593 1.00 97.50 142 ARG A CA 1
ATOM 1121 C C . ARG A 1 142 ? -1.013 -14.917 9.957 1.00 97.50 142 ARG A C 1
ATOM 1123 O O . ARG A 1 142 ? -1.123 -15.314 8.799 1.00 97.50 142 ARG A O 1
ATOM 1130 N N . ASP A 1 143 ? -0.020 -15.314 10.737 1.00 97.00 143 ASP A N 1
ATOM 1131 C CA . ASP A 1 143 ? 1.024 -16.242 10.315 1.00 97.00 143 ASP A CA 1
ATOM 1132 C C . ASP A 1 143 ? 0.641 -17.689 10.616 1.00 97.00 143 ASP A C 1
ATOM 1134 O O . ASP A 1 143 ? 0.917 -18.236 11.683 1.00 97.00 143 ASP A O 1
ATOM 1138 N N . ARG A 1 144 ? 0.010 -18.333 9.634 1.00 95.62 144 ARG A N 1
ATOM 1139 C CA . ARG A 1 144 ? -0.435 -19.729 9.720 1.00 95.62 144 ARG A CA 1
ATOM 1140 C C . ARG A 1 144 ? 0.705 -20.739 9.854 1.00 95.62 144 ARG A C 1
ATOM 1142 O O . ARG A 1 144 ? 0.421 -21.882 10.206 1.00 95.62 144 ARG A O 1
ATOM 1149 N N . SER A 1 145 ? 1.955 -20.347 9.603 1.00 95.19 145 SER A N 1
ATOM 1150 C CA . SER A 1 145 ? 3.112 -21.224 9.809 1.00 95.19 145 SER A CA 1
ATOM 1151 C C . SER A 1 145 ? 3.452 -21.404 11.295 1.00 95.19 145 SER A C 1
ATOM 1153 O O . SER A 1 145 ? 4.075 -22.397 11.674 1.00 95.19 145 SER A O 1
ATOM 1155 N N . LYS A 1 146 ? 2.999 -20.481 12.156 1.00 95.62 146 LYS A N 1
ATOM 1156 C CA . LYS A 1 146 ? 3.245 -20.486 13.602 1.00 95.62 146 LYS A CA 1
ATOM 1157 C C . LYS A 1 146 ? 2.047 -21.032 14.383 1.00 95.62 146 LYS A C 1
ATOM 1159 O O . LYS A 1 146 ? 0.882 -20.836 14.030 1.00 95.62 146 LYS A O 1
ATOM 1164 N N . GLN A 1 147 ? 2.321 -21.696 15.508 1.00 96.25 147 GLN A N 1
ATOM 1165 C CA . GLN A 1 147 ? 1.276 -22.209 16.399 1.00 96.25 147 GLN A CA 1
ATOM 1166 C C . GLN A 1 147 ? 0.402 -21.062 16.934 1.00 96.25 147 GLN A C 1
ATOM 1168 O O . GLN A 1 147 ? 0.913 -20.059 17.420 1.00 96.25 147 GLN A O 1
ATOM 1173 N N . GLY A 1 148 ? -0.924 -21.213 16.848 1.00 93.38 148 GLY A N 1
ATOM 1174 C CA . GLY A 1 148 ? -1.889 -20.167 17.225 1.00 93.38 148 GLY A CA 1
ATOM 1175 C C . GLY A 1 148 ? -2.139 -19.117 16.135 1.00 93.38 148 GLY A C 1
ATOM 1176 O O . GLY A 1 148 ? -3.066 -18.318 16.258 1.00 93.38 148 GLY A O 1
ATOM 1177 N N . ALA A 1 149 ? -1.376 -19.166 15.041 1.00 95.38 149 ALA A N 1
ATOM 1178 C CA . ALA A 1 149 ? -1.396 -18.199 13.955 1.00 95.38 149 ALA A CA 1
ATOM 1179 C C . ALA A 1 149 ? -1.366 -16.731 14.430 1.00 95.38 149 ALA A C 1
ATOM 1181 O O . ALA A 1 149 ? -2.303 -15.986 14.112 1.00 95.38 149 ALA A O 1
ATOM 1182 N N . PRO A 1 150 ? -0.355 -16.340 15.237 1.00 95.50 150 PRO A N 1
ATOM 1183 C CA . PRO A 1 150 ? -0.153 -14.952 15.637 1.00 95.50 150 PRO A CA 1
ATOM 1184 C C . PRO A 1 150 ? 0.199 -14.090 14.422 1.00 95.50 150 PRO A C 1
ATOM 1186 O O . PRO A 1 150 ? 0.544 -14.608 13.363 1.00 95.50 150 PRO A O 1
ATOM 1189 N N . CYS A 1 151 ? 0.166 -12.774 14.583 1.00 94.62 151 CYS A N 1
ATOM 1190 C CA . CYS A 1 151 ? 0.734 -11.873 13.587 1.00 94.62 151 CYS A CA 1
ATOM 1191 C C . CYS A 1 151 ? 2.276 -12.051 13.540 1.00 94.62 151 CYS A C 1
ATOM 1193 O O . CYS A 1 151 ? 2.892 -12.349 14.564 1.00 94.62 151 CYS A O 1
ATOM 1195 N N . CYS A 1 152 ? 2.963 -11.908 12.407 1.00 95.62 152 CYS A N 1
ATOM 1196 C CA . CYS A 1 152 ? 2.466 -11.437 11.119 1.00 95.62 152 CYS A CA 1
ATOM 1197 C C . CYS A 1 152 ? 3.105 -12.193 9.951 1.00 95.62 152 CYS A C 1
ATOM 1199 O O . CYS A 1 152 ? 4.272 -12.571 10.048 1.00 95.62 152 CYS A O 1
ATOM 1201 N N . SER A 1 153 ? 2.357 -12.381 8.861 1.00 96.31 153 SER A N 1
ATOM 1202 C CA . SER A 1 153 ? 2.853 -13.002 7.621 1.00 96.31 153 SER A CA 1
ATOM 1203 C C . SER A 1 153 ? 2.879 -12.065 6.420 1.00 96.31 153 SER A C 1
ATOM 1205 O O . SER A 1 153 ? 3.449 -12.442 5.409 1.00 96.31 153 SER A O 1
ATOM 1207 N N . GLY A 1 154 ? 2.280 -10.877 6.491 1.00 97.31 154 GLY A N 1
ATOM 1208 C CA . GLY A 1 154 ? 2.176 -9.946 5.371 1.00 97.31 154 GLY A CA 1
ATOM 1209 C C . GLY A 1 154 ? 2.551 -8.515 5.727 1.00 97.31 154 GLY A C 1
ATOM 1210 O O . GLY A 1 154 ? 2.812 -8.173 6.882 1.00 97.31 154 GLY A O 1
ATOM 1211 N N . LEU A 1 155 ? 2.541 -7.662 4.705 1.00 98.19 155 LEU A N 1
ATOM 1212 C CA . LEU A 1 155 ? 2.876 -6.248 4.815 1.00 98.19 155 LEU A CA 1
ATOM 1213 C C . LEU A 1 155 ? 1.684 -5.395 4.369 1.00 98.19 155 LEU A C 1
ATOM 1215 O O . LEU A 1 155 ? 1.263 -5.458 3.213 1.00 98.19 155 LEU A O 1
ATOM 1219 N N . MET A 1 156 ? 1.126 -4.621 5.297 1.00 98.19 156 MET A N 1
ATOM 1220 C CA . MET A 1 156 ? -0.113 -3.860 5.132 1.00 98.19 156 MET A CA 1
ATOM 1221 C C . MET A 1 156 ? 0.171 -2.360 5.036 1.00 98.19 156 MET A C 1
ATOM 1223 O O . MET A 1 156 ? 0.970 -1.818 5.798 1.00 98.19 156 MET A O 1
ATOM 1227 N N . ASN A 1 157 ? -0.501 -1.676 4.111 1.00 97.88 157 ASN A N 1
ATOM 1228 C CA . ASN A 1 157 ? -0.492 -0.221 4.029 1.00 97.88 157 ASN A CA 1
ATOM 1229 C C . ASN A 1 157 ? -1.393 0.365 5.127 1.00 97.88 157 ASN A C 1
ATOM 1231 O O . ASN A 1 157 ? -2.580 0.031 5.227 1.00 97.88 157 ASN A O 1
ATOM 1235 N N . TRP A 1 158 ? -0.820 1.253 5.935 1.00 95.62 158 TRP A N 1
ATOM 1236 C CA . TRP A 1 158 ? -1.462 1.861 7.095 1.00 95.62 158 TRP A CA 1
ATOM 1237 C C . TRP A 1 158 ? -2.772 2.565 6.725 1.00 95.62 158 TRP A C 1
ATOM 1239 O O . TRP A 1 158 ? -2.804 3.367 5.800 1.00 95.62 158 TRP A O 1
ATOM 1249 N N . ASN A 1 159 ? -3.850 2.283 7.464 1.00 90.12 159 ASN A N 1
ATOM 1250 C CA . ASN A 1 159 ? -5.207 2.828 7.278 1.00 90.12 159 ASN A CA 1
ATOM 1251 C C . ASN A 1 159 ? -5.967 2.438 5.992 1.00 90.12 159 ASN A C 1
ATOM 1253 O O . ASN A 1 159 ? -7.121 2.844 5.853 1.00 90.12 159 ASN A O 1
ATOM 1257 N N . PHE A 1 160 ? -5.416 1.617 5.087 1.00 91.94 160 PHE A N 1
ATOM 1258 C CA . PHE A 1 160 ? -6.107 1.263 3.831 1.00 91.94 160 PHE A CA 1
ATOM 1259 C C . PHE A 1 160 ? -6.682 -0.163 3.776 1.00 91.94 160 PHE A C 1
ATOM 1261 O O . PHE A 1 160 ? -7.431 -0.461 2.848 1.00 91.94 160 PHE A O 1
ATOM 1268 N N . LEU A 1 161 ? -6.374 -1.044 4.740 1.00 95.19 161 LEU A N 1
ATOM 1269 C CA . LEU A 1 161 ? -6.703 -2.486 4.677 1.00 95.19 161 LEU A CA 1
ATOM 1270 C C . LEU A 1 161 ? -6.267 -3.112 3.332 1.00 95.19 161 LEU A C 1
ATOM 1272 O O . LEU A 1 161 ? -6.958 -3.936 2.731 1.00 95.19 161 LEU A O 1
ATOM 1276 N N . GLN A 1 162 ? -5.124 -2.648 2.828 1.00 97.69 162 GLN A N 1
ATOM 1277 C CA . GLN A 1 162 ? -4.517 -3.097 1.584 1.00 97.69 162 GLN A CA 1
ATOM 1278 C C . GLN A 1 162 ? -3.167 -3.725 1.909 1.00 97.69 162 GLN A C 1
ATOM 1280 O O . GLN A 1 162 ? -2.348 -3.099 2.578 1.00 97.69 162 GLN A O 1
ATOM 1285 N N . CYS A 1 163 ? -2.935 -4.943 1.444 1.00 98.38 163 CYS A N 1
ATOM 1286 C CA . CYS A 1 163 ? -1.703 -5.686 1.670 1.00 98.38 163 CYS A CA 1
ATOM 1287 C C . CYS A 1 163 ? -0.907 -5.749 0.377 1.00 98.38 163 CYS A C 1
ATOM 1289 O O . CYS A 1 163 ? -1.507 -5.763 -0.702 1.00 98.38 163 CYS A O 1
ATOM 1291 N N . LEU A 1 164 ? 0.424 -5.797 0.481 1.00 98.38 164 LEU A N 1
ATOM 1292 C CA . LEU A 1 164 ? 1.242 -6.207 -0.654 1.00 98.38 164 LEU A CA 1
ATOM 1293 C C . LEU A 1 164 ? 0.762 -7.573 -1.137 1.00 98.38 164 LEU A C 1
ATOM 1295 O O . LEU A 1 164 ? 0.491 -8.460 -0.330 1.00 98.38 164 LEU A O 1
ATOM 1299 N N . ASP A 1 165 ? 0.654 -7.714 -2.450 1.00 98.31 165 ASP A N 1
ATOM 1300 C CA . ASP A 1 165 ? 0.193 -8.919 -3.119 1.00 98.31 165 ASP A CA 1
ATOM 1301 C C . ASP A 1 165 ? 1.054 -9.157 -4.363 1.00 98.31 165 ASP A C 1
ATOM 1303 O O . ASP A 1 165 ? 1.262 -8.257 -5.183 1.00 98.31 165 ASP A O 1
ATOM 1307 N N . ALA A 1 166 ? 1.571 -10.375 -4.478 1.00 97.62 166 ALA A N 1
ATOM 1308 C CA . ALA A 1 166 ? 2.246 -10.878 -5.662 1.00 97.62 166 ALA A CA 1
ATOM 1309 C C . ALA A 1 166 ? 1.687 -12.277 -5.968 1.00 97.62 166 ALA A C 1
ATOM 1311 O O . ALA A 1 166 ? 1.968 -13.218 -5.222 1.00 97.62 166 ALA A O 1
ATOM 1312 N N . PRO A 1 167 ? 0.875 -12.445 -7.027 1.00 93.88 167 PRO A N 1
ATOM 1313 C CA . PRO A 1 167 ? 0.207 -13.718 -7.299 1.00 93.88 167 PRO A CA 1
ATOM 1314 C C . PRO A 1 167 ? 1.173 -14.821 -7.755 1.00 93.88 167 PRO A C 1
ATOM 1316 O O . PRO A 1 167 ? 0.844 -16.001 -7.639 1.00 93.88 167 PRO A O 1
ATOM 1319 N N . ALA A 1 168 ? 2.345 -14.460 -8.286 1.00 94.50 168 ALA A N 1
ATOM 1320 C CA . ALA A 1 168 ? 3.369 -15.405 -8.714 1.00 94.50 168 ALA A CA 1
ATOM 1321 C C . ALA A 1 168 ? 4.776 -14.791 -8.651 1.00 94.50 168 ALA A C 1
ATOM 1323 O O . ALA A 1 168 ? 4.955 -13.574 -8.608 1.00 94.50 168 ALA A O 1
ATOM 1324 N N . LEU A 1 169 ? 5.796 -15.650 -8.696 1.00 93.25 169 LEU A N 1
ATOM 1325 C CA . LEU A 1 169 ? 7.183 -15.212 -8.814 1.00 93.25 169 LEU A CA 1
ATOM 1326 C C . LEU A 1 169 ? 7.394 -14.447 -10.132 1.00 93.25 169 LEU A C 1
ATOM 1328 O O . LEU A 1 169 ? 6.950 -14.892 -11.189 1.00 93.25 169 LEU A O 1
ATOM 1332 N N . GLY A 1 170 ? 8.098 -13.316 -10.068 1.00 90.81 170 GLY A N 1
ATOM 1333 C CA . GLY A 1 170 ? 8.425 -12.492 -11.237 1.00 90.81 170 GLY A CA 1
ATOM 1334 C C . GLY A 1 170 ? 7.324 -11.523 -11.679 1.00 90.81 170 GLY A C 1
ATOM 1335 O O . GLY A 1 170 ? 7.509 -10.819 -12.665 1.00 90.81 170 GLY A O 1
ATOM 1336 N N . THR A 1 171 ? 6.190 -11.451 -10.974 1.00 93.69 171 THR A N 1
ATOM 1337 C CA . THR A 1 171 ? 5.160 -10.434 -11.240 1.00 93.69 171 THR A CA 1
ATOM 1338 C C . THR A 1 171 ? 5.448 -9.136 -10.492 1.00 93.69 171 THR A C 1
ATOM 1340 O O . THR A 1 171 ? 5.979 -9.177 -9.381 1.00 93.69 171 THR A O 1
ATOM 1343 N N . HIS A 1 172 ? 5.022 -7.994 -11.041 1.00 94.19 172 HIS A N 1
ATOM 1344 C CA . HIS A 1 172 ? 5.048 -6.735 -10.295 1.00 94.19 172 HIS A CA 1
ATOM 1345 C C . HIS A 1 172 ? 4.179 -6.834 -9.042 1.00 94.19 172 HIS A C 1
ATOM 1347 O O . HIS A 1 172 ? 3.047 -7.323 -9.088 1.00 94.19 172 HIS A O 1
ATOM 1353 N N . VAL A 1 173 ? 4.708 -6.323 -7.935 1.00 97.12 173 VAL A N 1
ATOM 1354 C CA . VAL A 1 173 ? 3.972 -6.251 -6.678 1.00 97.12 173 VAL A CA 1
ATOM 1355 C C . VAL A 1 173 ? 2.956 -5.120 -6.744 1.00 97.12 173 VAL A C 1
ATOM 1357 O O . VAL A 1 173 ? 3.222 -4.023 -7.237 1.00 97.12 173 VAL A O 1
ATOM 1360 N N . GLN A 1 174 ? 1.771 -5.405 -6.236 1.00 97.75 174 GLN A N 1
ATOM 1361 C CA . GLN A 1 174 ? 0.637 -4.496 -6.181 1.00 97.75 174 GLN A CA 1
ATOM 1362 C C . GLN A 1 174 ? 0.043 -4.529 -4.773 1.00 97.75 174 GLN A C 1
ATOM 1364 O O . GLN A 1 174 ? 0.541 -5.251 -3.909 1.00 97.75 174 GLN A O 1
ATOM 1369 N N . THR A 1 175 ? -1.021 -3.766 -4.525 1.00 98.12 175 THR A N 1
ATOM 1370 C CA . THR A 1 175 ? -1.826 -3.971 -3.316 1.00 98.12 175 THR A CA 1
ATOM 1371 C C . THR A 1 175 ? -3.220 -4.469 -3.632 1.00 98.12 175 THR A C 1
ATOM 1373 O O . THR A 1 175 ? -3.857 -4.016 -4.591 1.00 98.12 175 THR A O 1
ATOM 1376 N N . PHE A 1 176 ? -3.713 -5.340 -2.761 1.00 96.88 176 PHE A N 1
ATOM 1377 C CA . PHE A 1 176 ? -5.073 -5.857 -2.789 1.00 96.88 176 PHE A CA 1
ATOM 1378 C C . PHE A 1 176 ? -5.675 -5.884 -1.381 1.00 96.88 176 PHE A C 1
ATOM 1380 O O . PHE A 1 176 ? -4.972 -5.651 -0.398 1.00 96.88 176 PHE A O 1
ATOM 1387 N N . GLU A 1 177 ? -6.976 -6.161 -1.267 1.00 97.50 177 GLU A N 1
ATOM 1388 C CA . GLU A 1 177 ? -7.627 -6.326 0.036 1.00 97.50 177 GLU A CA 1
ATOM 1389 C C . GLU A 1 177 ? -6.917 -7.410 0.859 1.00 97.50 177 GLU A C 1
ATOM 1391 O O . GLU A 1 177 ? -6.635 -8.503 0.360 1.00 97.50 177 GLU A O 1
ATOM 1396 N N . CYS A 1 178 ? -6.589 -7.082 2.109 1.00 97.62 178 CYS A N 1
ATOM 1397 C CA . CYS A 1 178 ? -5.867 -7.991 2.989 1.00 97.62 178 CYS A CA 1
ATOM 1398 C C . CYS A 1 178 ? -6.700 -9.224 3.340 1.00 97.62 178 CYS A C 1
ATOM 1400 O O . CYS A 1 178 ? -7.788 -9.108 3.909 1.00 97.62 178 CYS A O 1
ATOM 1402 N N . ASP A 1 179 ? -6.135 -10.410 3.131 1.00 97.31 179 ASP A N 1
ATOM 1403 C CA . ASP A 1 179 ? -6.610 -11.614 3.795 1.00 97.31 179 ASP A CA 1
ATOM 1404 C C . ASP A 1 179 ? -6.024 -11.678 5.209 1.00 97.31 179 ASP A C 1
ATOM 1406 O O . ASP A 1 179 ? -5.038 -12.365 5.481 1.00 97.31 179 ASP A O 1
ATOM 1410 N N . VAL A 1 180 ? -6.671 -10.970 6.137 1.00 96.38 180 VAL A N 1
ATOM 1411 C CA . VAL A 1 180 ? -6.257 -10.916 7.550 1.00 96.38 180 VAL A CA 1
ATOM 1412 C C . VAL A 1 180 ? -6.193 -12.298 8.204 1.00 96.38 180 VAL A C 1
ATOM 1414 O O . VAL A 1 180 ? -5.511 -12.477 9.213 1.00 96.38 180 VAL A O 1
ATOM 1417 N N . ALA A 1 181 ? -6.885 -13.298 7.645 1.00 96.38 181 ALA A N 1
ATOM 1418 C CA . ALA A 1 181 ? -6.836 -14.665 8.135 1.00 96.38 181 ALA A CA 1
ATOM 1419 C C . ALA A 1 181 ? -5.565 -15.414 7.701 1.00 96.38 181 ALA A C 1
ATOM 1421 O O . ALA A 1 181 ? -5.310 -16.476 8.275 1.00 96.38 181 ALA A O 1
ATOM 1422 N N . GLY A 1 182 ? -4.781 -14.878 6.761 1.00 96.44 182 GLY A N 1
ATOM 1423 C CA . GLY A 1 182 ? -3.470 -15.386 6.358 1.00 96.44 182 GLY A CA 1
ATOM 1424 C C . GLY A 1 182 ? -3.501 -16.635 5.477 1.00 96.44 182 GLY A C 1
ATOM 1425 O O . GLY A 1 182 ? -2.602 -17.465 5.586 1.00 96.44 182 GLY A O 1
ATOM 1426 N N . TYR A 1 183 ? -4.547 -16.833 4.670 1.00 97.19 183 TYR A N 1
ATOM 1427 C CA . TYR A 1 183 ? -4.634 -17.949 3.720 1.00 97.19 183 TYR A CA 1
ATOM 1428 C C . TYR A 1 183 ? -4.120 -17.591 2.320 1.00 97.19 183 TYR A C 1
ATOM 1430 O O . TYR A 1 183 ? -3.756 -18.491 1.564 1.00 97.19 183 TYR A O 1
ATOM 1438 N N . ASN A 1 184 ? -4.068 -16.306 1.963 1.00 97.50 184 ASN A N 1
ATOM 1439 C CA . ASN A 1 184 ? -3.520 -15.858 0.688 1.00 97.50 184 ASN A CA 1
ATOM 1440 C C . ASN A 1 184 ? -1.980 -15.870 0.699 1.00 97.50 184 ASN A C 1
ATOM 1442 O O . ASN A 1 184 ? -1.347 -14.934 1.184 1.00 97.50 184 ASN A O 1
ATOM 1446 N N . SER A 1 185 ? -1.378 -16.897 0.091 1.00 97.06 185 SER A N 1
ATOM 1447 C CA . SER A 1 185 ? 0.081 -17.017 -0.060 1.00 97.06 185 SER A CA 1
ATOM 1448 C C . SER A 1 185 ? 0.712 -15.895 -0.891 1.00 97.06 185 SER A C 1
ATOM 1450 O O . SER A 1 185 ? 1.901 -15.621 -0.743 1.00 97.06 185 SER A O 1
ATOM 1452 N N . GLY A 1 186 ? -0.068 -15.224 -1.746 1.00 97.69 186 GLY A N 1
ATOM 1453 C CA . GLY A 1 186 ? 0.387 -14.058 -2.505 1.00 97.69 186 GLY A CA 1
ATOM 1454 C C . GLY A 1 186 ? 0.676 -12.839 -1.626 1.00 97.69 186 GLY A C 1
ATOM 1455 O O . GLY A 1 186 ? 1.423 -11.961 -2.050 1.00 97.69 186 GLY A O 1
ATOM 1456 N N . GLN A 1 187 ? 0.150 -12.815 -0.396 1.00 98.19 187 GLN A N 1
ATOM 1457 C CA . GLN A 1 187 ? 0.334 -11.738 0.584 1.00 98.19 187 GLN A CA 1
ATOM 1458 C C . GLN A 1 187 ? 1.339 -12.087 1.687 1.00 98.19 187 GLN A C 1
ATOM 1460 O O . GLN A 1 187 ? 1.439 -11.354 2.673 1.00 98.19 187 GLN A O 1
ATOM 1465 N N . THR A 1 188 ? 2.078 -13.190 1.540 1.00 98.19 188 THR A N 1
ATOM 1466 C CA . THR A 1 188 ? 3.091 -13.595 2.515 1.00 98.19 188 THR A CA 1
ATOM 1467 C C . THR A 1 188 ? 4.407 -12.860 2.245 1.00 98.19 188 THR A C 1
ATOM 1469 O O . THR A 1 188 ? 5.141 -13.234 1.328 1.00 98.19 188 THR A O 1
ATOM 1472 N N . PHE A 1 189 ? 4.706 -11.830 3.037 1.00 98.06 189 PHE A N 1
ATOM 1473 C CA . PHE A 1 189 ? 5.918 -11.013 2.972 1.00 98.06 189 PHE A CA 1
ATOM 1474 C C . PHE A 1 189 ? 6.581 -10.917 4.351 1.00 98.06 189 PHE A C 1
ATOM 1476 O O . PHE A 1 189 ? 5.957 -10.475 5.315 1.00 98.06 189 PHE A O 1
ATOM 1483 N N . GLU A 1 190 ? 7.860 -11.279 4.433 1.00 96.69 190 GLU A N 1
ATOM 1484 C CA . GLU A 1 190 ? 8.641 -11.285 5.674 1.00 96.69 190 GLU A CA 1
ATOM 1485 C C . GLU A 1 190 ? 9.819 -10.309 5.579 1.00 96.69 190 GLU A C 1
ATOM 1487 O O . GLU A 1 190 ? 10.604 -10.364 4.633 1.00 96.69 190 GLU A O 1
ATOM 1492 N N . LEU A 1 191 ? 9.949 -9.421 6.570 1.00 95.56 191 LEU A N 1
ATOM 1493 C CA . LEU A 1 191 ? 11.111 -8.544 6.736 1.00 95.56 191 LEU A CA 1
ATOM 1494 C C . LEU A 1 191 ? 12.234 -9.321 7.432 1.00 95.56 191 LEU A C 1
ATOM 1496 O O . LEU A 1 191 ? 12.085 -9.741 8.580 1.00 95.56 191 LEU A O 1
ATOM 1500 N N . GLU A 1 192 ? 13.361 -9.505 6.752 1.00 95.31 192 GLU A N 1
ATOM 1501 C CA . GLU A 1 192 ? 14.521 -10.209 7.297 1.00 95.31 192 GLU A CA 1
ATOM 1502 C C . GLU A 1 192 ? 15.551 -9.245 7.910 1.00 95.31 192 GLU A C 1
ATOM 1504 O O . GLU A 1 192 ? 15.651 -8.079 7.532 1.00 95.31 192 GLU A O 1
ATOM 1509 N N . ASN A 1 193 ? 16.399 -9.754 8.812 1.00 91.00 193 ASN A N 1
ATOM 1510 C CA . ASN A 1 193 ? 17.434 -8.965 9.504 1.00 91.00 193 ASN A CA 1
ATOM 1511 C C . AS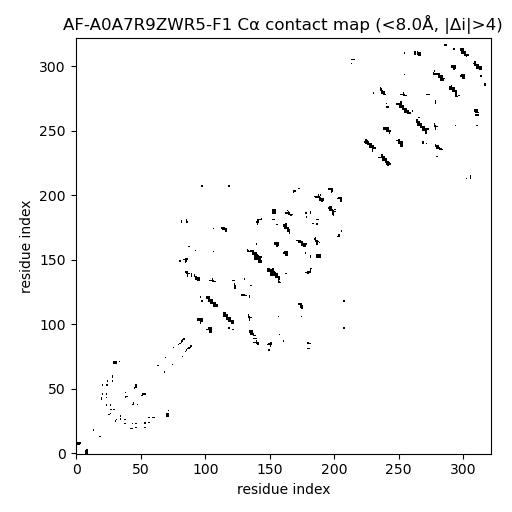N A 1 193 ? 18.478 -8.317 8.566 1.00 91.00 193 ASN A C 1
ATOM 1513 O O . ASN A 1 193 ? 19.256 -7.479 9.013 1.00 91.00 193 ASN A O 1
ATOM 1517 N N . GLY A 1 194 ? 18.518 -8.710 7.289 1.00 90.62 194 GLY A N 1
ATOM 1518 C CA . GLY A 1 194 ? 19.387 -8.133 6.258 1.00 90.62 194 GLY A CA 1
ATOM 1519 C C . GLY A 1 194 ? 18.728 -7.048 5.402 1.00 90.62 194 GLY A C 1
ATOM 1520 O O . GLY A 1 194 ? 19.273 -6.716 4.358 1.00 90.62 194 GLY A O 1
ATOM 1521 N N . GLY A 1 195 ? 17.538 -6.560 5.772 1.00 92.94 195 GLY A N 1
ATOM 1522 C CA . GLY A 1 195 ? 16.788 -5.567 4.988 1.00 92.94 195 GLY A CA 1
ATOM 1523 C C . GLY A 1 195 ? 16.065 -6.145 3.765 1.00 92.94 195 GLY A C 1
ATOM 1524 O O . GLY A 1 195 ? 15.353 -5.429 3.063 1.00 92.94 195 GLY A O 1
ATOM 1525 N N . GLN A 1 196 ? 16.205 -7.448 3.517 1.00 96.00 196 GLN A N 1
ATOM 1526 C CA . GLN A 1 196 ? 15.492 -8.143 2.456 1.00 96.00 196 GLN A CA 1
ATOM 1527 C C . GLN A 1 196 ? 14.031 -8.383 2.847 1.00 96.00 196 GLN A C 1
ATOM 1529 O O . GLN A 1 196 ? 13.725 -8.716 3.991 1.00 96.00 196 GLN A O 1
ATOM 1534 N N . ILE A 1 197 ? 13.132 -8.248 1.872 1.00 97.75 197 ILE A N 1
ATOM 1535 C CA . ILE A 1 197 ? 11.725 -8.625 2.010 1.00 97.75 197 ILE A CA 1
ATOM 1536 C C . ILE A 1 197 ? 11.518 -9.928 1.237 1.00 97.75 197 ILE A C 1
ATOM 1538 O O . ILE A 1 197 ? 11.501 -9.931 0.002 1.00 97.75 197 ILE A O 1
ATOM 1542 N N . ALA A 1 198 ? 11.400 -11.039 1.959 1.00 97.69 198 ALA A N 1
ATOM 1543 C CA . ALA A 1 198 ? 11.165 -12.358 1.387 1.00 97.69 198 ALA A CA 1
ATOM 1544 C C . ALA A 1 198 ? 9.678 -12.550 1.069 1.00 97.69 198 ALA A C 1
ATOM 1546 O O . ALA A 1 198 ? 8.812 -12.145 1.840 1.00 97.69 198 ALA A O 1
ATOM 1547 N N . TRP A 1 199 ? 9.381 -13.198 -0.054 1.00 98.00 199 TRP A N 1
ATOM 1548 C CA . TRP A 1 199 ? 8.028 -13.536 -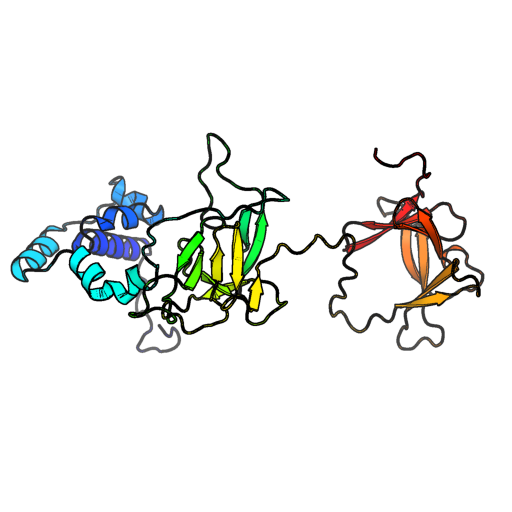0.486 1.00 98.00 199 TRP A CA 1
ATOM 1549 C C . TRP A 1 199 ? 7.787 -15.045 -0.395 1.00 98.00 199 TRP A C 1
ATOM 1551 O O . TRP A 1 199 ? 8.633 -15.849 -0.805 1.00 98.00 199 TRP A O 1
ATOM 1561 N N . ASN A 1 200 ? 6.620 -15.413 0.137 1.00 95.31 200 ASN A N 1
ATOM 1562 C CA . ASN A 1 200 ? 6.085 -16.774 0.184 1.00 95.31 200 ASN A CA 1
ATOM 1563 C C . ASN A 1 200 ? 7.092 -17.831 0.682 1.00 95.31 200 ASN A C 1
ATOM 1565 O O . ASN A 1 200 ? 7.391 -18.804 -0.011 1.00 95.31 200 ASN A O 1
ATOM 1569 N N . GLY A 1 201 ? 7.667 -17.621 1.871 1.00 92.12 201 GLY A N 1
ATOM 1570 C CA . GLY A 1 201 ? 8.642 -18.552 2.448 1.00 92.12 201 GLY A CA 1
ATOM 1571 C C . GLY A 1 201 ? 9.955 -18.621 1.660 1.00 92.12 201 GLY A C 1
ATOM 1572 O O . GLY A 1 201 ? 10.495 -19.708 1.462 1.00 92.12 201 GLY A O 1
ATOM 1573 N N . ARG A 1 202 ? 10.459 -17.462 1.206 1.00 94.38 202 ARG A N 1
ATOM 1574 C CA . ARG A 1 202 ? 11.724 -17.295 0.456 1.00 94.38 202 ARG A CA 1
ATOM 1575 C C . ARG A 1 202 ? 11.733 -17.900 -0.949 1.00 94.38 202 ARG A C 1
ATOM 1577 O O . ARG A 1 202 ? 12.796 -18.180 -1.496 1.00 94.38 202 ARG A O 1
ATOM 1584 N N . GLN A 1 203 ? 10.564 -18.084 -1.557 1.00 95.19 203 GLN A N 1
ATOM 1585 C CA . GLN A 1 203 ? 10.474 -18.473 -2.970 1.00 95.19 203 GLN A CA 1
ATOM 1586 C C . GLN A 1 203 ? 10.838 -17.324 -3.917 1.00 95.19 203 GLN A C 1
ATOM 1588 O O . GLN A 1 203 ? 11.202 -17.559 -5.066 1.00 95.19 203 GLN A O 1
ATOM 1593 N N . GLY A 1 204 ? 10.751 -16.087 -3.433 1.00 95.62 204 GLY A N 1
ATOM 1594 C CA . GLY A 1 204 ? 11.195 -14.889 -4.127 1.00 95.62 204 GLY A CA 1
ATOM 1595 C C . GLY A 1 204 ? 11.500 -13.777 -3.138 1.00 95.62 204 GLY A C 1
ATOM 1596 O O . GLY A 1 204 ? 11.304 -13.939 -1.933 1.00 95.62 204 GLY A O 1
ATOM 1597 N N . CYS A 1 205 ? 11.956 -12.641 -3.654 1.00 96.81 205 CYS A N 1
ATOM 1598 C CA . CYS A 1 205 ? 12.233 -11.457 -2.851 1.00 96.81 205 CYS A CA 1
ATOM 1599 C C . CYS A 1 205 ? 11.673 -10.225 -3.557 1.00 96.81 205 CYS A C 1
ATOM 1601 O O . CYS A 1 205 ? 11.707 -10.145 -4.787 1.00 96.81 205 CYS A O 1
ATOM 1603 N N . LEU A 1 206 ? 11.166 -9.265 -2.786 1.00 96.56 206 LEU A N 1
ATOM 1604 C CA . LEU A 1 206 ? 10.778 -7.969 -3.326 1.00 96.56 206 LEU A CA 1
ATOM 1605 C C . LEU A 1 206 ? 12.047 -7.218 -3.733 1.00 96.56 206 LEU A C 1
ATOM 1607 O O . LEU A 1 206 ? 12.943 -7.011 -2.915 1.00 96.56 206 LEU A O 1
ATOM 1611 N N . MET A 1 207 ? 12.110 -6.808 -4.994 1.00 94.94 207 MET A N 1
ATOM 1612 C CA . MET A 1 207 ? 13.232 -6.058 -5.541 1.00 94.94 207 MET A CA 1
ATOM 1613 C C . MET A 1 207 ? 12.699 -4.854 -6.321 1.00 94.94 207 MET A C 1
ATOM 1615 O O . MET A 1 207 ? 11.670 -4.980 -6.991 1.00 94.94 207 MET A O 1
ATOM 1619 N N . PRO A 1 208 ? 13.368 -3.691 -6.247 1.00 93.75 208 PRO A N 1
ATOM 1620 C CA . PRO A 1 208 ? 13.094 -2.588 -7.152 1.00 93.75 208 PRO A CA 1
ATOM 1621 C C . PRO A 1 208 ? 13.290 -3.044 -8.589 1.00 93.75 208 PRO A C 1
ATOM 1623 O O . PRO A 1 208 ? 14.317 -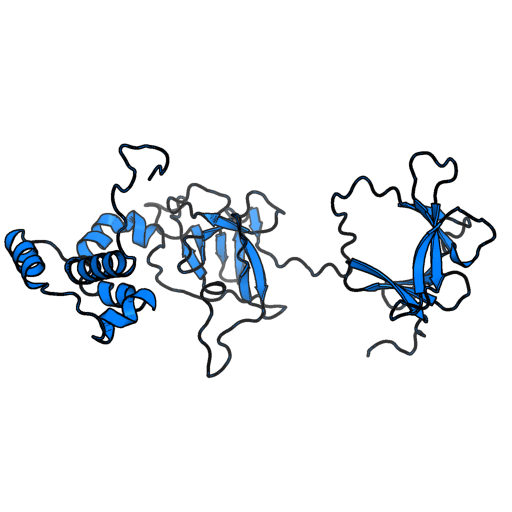3.636 -8.916 1.00 93.75 208 PRO A O 1
ATOM 1626 N N . GLU A 1 209 ? 12.332 -2.732 -9.448 1.00 87.12 209 GLU A N 1
ATOM 1627 C CA . GLU A 1 209 ? 12.544 -2.880 -10.878 1.00 87.12 209 GLU A CA 1
ATOM 1628 C C . GLU A 1 209 ? 13.655 -1.920 -11.312 1.00 87.12 209 GLU A C 1
ATOM 1630 O O . GLU A 1 209 ? 13.644 -0.732 -10.962 1.00 87.12 209 GLU A O 1
ATOM 1635 N N . GLU A 1 210 ? 14.661 -2.440 -12.017 1.00 78.62 210 GLU A N 1
ATOM 1636 C CA . GLU A 1 210 ? 15.691 -1.579 -12.578 1.00 78.62 210 GLU A CA 1
ATOM 1637 C C . GLU A 1 210 ? 15.033 -0.619 -13.571 1.00 78.62 210 GLU A C 1
ATOM 1639 O O . GLU A 1 210 ? 14.228 -1.060 -14.394 1.00 78.62 210 GLU A O 1
ATOM 1644 N N . PRO A 1 211 ? 15.336 0.691 -13.502 1.00 65.44 211 PRO A N 1
ATOM 1645 C CA . PRO A 1 211 ? 14.813 1.625 -14.481 1.00 65.44 211 PRO A CA 1
ATOM 1646 C C . PRO A 1 211 ? 15.244 1.132 -15.857 1.00 65.44 211 PRO A C 1
ATOM 1648 O O . PRO A 1 211 ? 16.438 1.057 -16.150 1.00 65.44 211 PRO A O 1
ATOM 1651 N N . GLN A 1 212 ? 14.274 0.758 -16.684 1.00 56.31 212 GLN A N 1
ATOM 1652 C CA . GLN A 1 212 ? 14.548 0.349 -18.048 1.00 56.31 212 GLN A CA 1
ATOM 1653 C C . GLN A 1 212 ? 15.131 1.564 -18.773 1.00 56.31 212 GLN A C 1
ATOM 1655 O O . GLN A 1 212 ? 14.431 2.532 -19.062 1.00 56.31 212 GLN A O 1
ATOM 1660 N N . ILE A 1 213 ? 16.442 1.530 -19.031 1.00 48.12 213 ILE A N 1
ATOM 1661 C CA . ILE A 1 213 ? 17.187 2.594 -19.732 1.00 48.12 213 ILE A CA 1
ATOM 1662 C C . ILE A 1 213 ? 16.656 2.771 -21.173 1.00 48.12 213 ILE A C 1
ATOM 1664 O O . ILE A 1 213 ? 16.847 3.807 -21.801 1.00 48.12 213 ILE A O 1
ATOM 1668 N N . GLY A 1 214 ? 15.884 1.797 -21.653 1.00 41.06 214 GLY A N 1
ATOM 1669 C CA . GLY A 1 214 ? 14.901 1.955 -22.709 1.00 41.06 214 GLY A CA 1
ATOM 1670 C C . GLY A 1 214 ? 13.923 0.793 -22.635 1.00 41.06 214 GLY A C 1
ATOM 1671 O O . GLY A 1 214 ? 14.294 -0.340 -22.936 1.00 41.06 214 GLY A O 1
ATOM 1672 N N . ASP A 1 215 ? 12.686 1.055 -22.221 1.00 39.72 215 ASP A N 1
ATOM 1673 C CA . ASP A 1 215 ? 11.609 0.101 -22.446 1.00 39.72 215 ASP A CA 1
ATOM 1674 C C . ASP A 1 215 ? 11.229 0.202 -23.923 1.00 39.72 215 ASP A C 1
ATOM 1676 O O . ASP A 1 215 ? 10.602 1.172 -24.355 1.00 39.72 215 ASP A O 1
ATOM 1680 N N . ALA A 1 216 ? 11.578 -0.806 -24.721 1.00 40.84 216 ALA A N 1
ATOM 1681 C CA . ALA A 1 216 ? 10.849 -1.079 -25.955 1.00 40.84 216 ALA A CA 1
ATOM 1682 C C . ALA A 1 216 ? 9.492 -1.695 -25.581 1.00 40.84 216 ALA A C 1
ATOM 1684 O O . ALA A 1 216 ? 9.141 -2.778 -26.051 1.00 40.84 216 ALA A O 1
ATOM 1685 N N . GLY A 1 217 ? 8.771 -1.015 -24.685 1.00 39.72 217 GLY A N 1
ATOM 1686 C CA . GLY A 1 217 ? 7.503 -1.416 -24.128 1.00 39.72 217 GLY A CA 1
ATOM 1687 C C . GLY A 1 217 ? 6.537 -1.495 -25.281 1.00 39.72 217 GLY A C 1
ATOM 1688 O O . GLY A 1 217 ? 5.940 -0.501 -25.699 1.00 39.72 217 GLY A O 1
ATOM 1689 N N . HIS A 1 218 ? 6.428 -2.692 -25.844 1.00 40.09 218 HIS A N 1
ATOM 1690 C CA . HIS A 1 218 ? 5.366 -3.056 -26.743 1.00 40.09 218 HIS A CA 1
ATOM 1691 C C . HIS A 1 218 ? 4.087 -2.929 -25.926 1.00 40.09 218 HIS A C 1
ATOM 1693 O O . HIS A 1 218 ? 3.596 -3.885 -25.329 1.00 40.09 218 HIS A O 1
ATOM 1699 N N . SER A 1 219 ? 3.523 -1.720 -25.913 1.00 35.53 219 SER A N 1
ATOM 1700 C CA . SER A 1 219 ? 2.087 -1.583 -25.797 1.00 35.53 219 SER A CA 1
ATOM 1701 C C . SER A 1 219 ? 1.508 -2.630 -26.742 1.00 35.53 219 SER A C 1
ATOM 1703 O O . SER A 1 219 ? 1.952 -2.759 -27.887 1.00 35.53 219 SER A O 1
ATOM 1705 N N . ALA A 1 220 ? 0.562 -3.426 -26.260 1.00 40.94 220 ALA A N 1
ATOM 1706 C CA . ALA A 1 220 ? -0.210 -4.335 -27.092 1.00 40.94 220 ALA A CA 1
ATOM 1707 C C . ALA A 1 220 ? -1.128 -3.544 -28.055 1.00 40.94 220 ALA A C 1
ATOM 1709 O O . ALA A 1 220 ? -2.304 -3.853 -28.213 1.00 40.94 220 ALA A O 1
ATOM 1710 N N . VAL A 1 221 ? -0.599 -2.488 -28.675 1.00 43.97 221 VAL A N 1
ATOM 1711 C CA . VAL A 1 221 ? -1.072 -1.907 -29.914 1.00 43.97 221 VAL A CA 1
ATOM 1712 C C . VAL A 1 221 ? -0.621 -2.886 -30.987 1.00 43.97 221 VAL A C 1
ATOM 1714 O O . VAL A 1 221 ? 0.559 -2.959 -31.318 1.00 43.97 221 VAL A O 1
ATOM 1717 N N . GLU A 1 222 ? -1.571 -3.719 -31.408 1.00 41.88 222 GLU A N 1
ATOM 1718 C CA . GLU A 1 222 ? -1.638 -4.362 -32.722 1.00 41.88 222 GLU A CA 1
ATOM 1719 C C . GLU A 1 222 ? -0.278 -4.566 -33.398 1.00 41.88 222 GLU A C 1
ATOM 1721 O O . GLU A 1 222 ? 0.209 -3.671 -34.078 1.00 41.88 222 GLU A O 1
ATOM 1726 N N . ALA A 1 223 ? 0.314 -5.750 -33.192 1.00 42.91 223 ALA A N 1
ATOM 1727 C CA . ALA A 1 223 ? 1.383 -6.329 -34.007 1.00 42.91 223 ALA A CA 1
ATOM 1728 C C . ALA A 1 223 ? 2.264 -5.284 -34.711 1.00 42.91 223 ALA A C 1
ATOM 1730 O O . ALA A 1 223 ? 1.959 -4.916 -35.844 1.00 42.91 223 ALA A O 1
ATOM 1731 N N . CYS A 1 224 ? 3.346 -4.821 -34.069 1.00 53.62 224 CYS A N 1
ATOM 1732 C CA . CYS A 1 224 ? 4.303 -3.898 -34.681 1.00 53.62 224 CYS A CA 1
ATOM 1733 C C . CYS A 1 224 ? 4.668 -4.360 -36.104 1.00 53.62 224 CYS A C 1
ATOM 1735 O O . CYS A 1 224 ? 5.511 -5.234 -36.301 1.00 53.62 224 CYS A O 1
ATOM 1737 N N . GLY A 1 225 ? 4.016 -3.762 -37.105 1.00 69.62 225 GLY A N 1
ATOM 1738 C CA . GLY A 1 225 ? 4.254 -4.039 -38.518 1.00 69.62 225 GLY A CA 1
ATOM 1739 C C . GLY A 1 225 ? 5.618 -3.531 -38.971 1.00 69.62 225 GLY A C 1
ATOM 1740 O O . GLY A 1 225 ? 6.059 -3.877 -40.066 1.00 69.62 225 GLY A O 1
ATOM 1741 N N . THR A 1 226 ? 6.280 -2.729 -38.130 1.00 82.75 226 THR A N 1
ATOM 1742 C CA . THR A 1 226 ? 7.601 -2.155 -38.361 1.00 82.75 226 THR A CA 1
ATOM 1743 C C . THR A 1 226 ? 8.705 -3.185 -38.139 1.00 82.75 226 THR A C 1
ATOM 1745 O O . THR A 1 226 ? 8.941 -3.638 -37.024 1.00 82.75 226 THR A O 1
ATOM 1748 N N . LYS A 1 227 ? 9.425 -3.521 -39.206 1.00 88.50 227 LYS A N 1
ATOM 1749 C CA . LYS A 1 227 ? 10.582 -4.414 -39.244 1.00 88.50 227 LYS A CA 1
ATOM 1750 C C . LYS A 1 227 ? 11.839 -3.633 -39.602 1.00 88.50 227 LYS A C 1
ATOM 1752 O O . LYS A 1 227 ? 11.793 -2.700 -40.401 1.00 88.50 227 LYS A O 1
ATOM 1757 N N . VAL A 1 228 ? 12.973 -4.058 -39.061 1.00 90.31 228 VAL A N 1
ATOM 1758 C CA . VAL A 1 228 ? 14.287 -3.565 -39.481 1.00 90.31 228 VAL A CA 1
ATOM 1759 C C . VAL A 1 228 ? 14.713 -4.328 -40.737 1.00 90.31 228 VAL A C 1
ATOM 1761 O O . VAL A 1 228 ? 14.761 -5.556 -40.730 1.00 90.31 228 VAL A O 1
ATOM 1764 N N . GLN A 1 229 ? 15.014 -3.616 -41.823 1.00 92.50 229 GLN A N 1
ATOM 1765 C CA . GLN A 1 229 ? 15.573 -4.189 -43.048 1.00 92.50 229 GLN A CA 1
ATOM 1766 C C . GLN A 1 229 ? 16.994 -3.667 -43.254 1.00 92.50 229 GLN A C 1
ATOM 1768 O O . GLN A 1 229 ? 17.185 -2.466 -43.418 1.00 92.50 229 GLN A O 1
ATOM 1773 N N . ALA A 1 230 ? 17.986 -4.557 -43.286 1.00 93.12 230 ALA A N 1
ATOM 1774 C CA . ALA A 1 230 ? 19.358 -4.181 -43.617 1.00 93.12 230 ALA A CA 1
ATOM 1775 C C . ALA A 1 230 ? 19.438 -3.596 -45.041 1.00 93.12 230 ALA A C 1
ATOM 1777 O O . ALA A 1 230 ? 18.825 -4.130 -45.968 1.00 93.12 230 ALA A O 1
ATOM 1778 N N . VAL A 1 231 ? 20.181 -2.498 -45.210 1.00 93.31 231 VAL A N 1
ATOM 1779 C CA . VAL A 1 231 ? 20.460 -1.903 -46.530 1.00 93.31 231 VAL A CA 1
ATOM 1780 C C . VAL A 1 231 ? 21.621 -2.629 -47.202 1.00 93.31 231 VAL A C 1
ATOM 1782 O O . VAL A 1 231 ? 21.548 -2.919 -48.391 1.00 93.31 231 VAL A O 1
ATOM 1785 N N . ASN A 1 232 ? 22.649 -2.971 -46.423 1.00 88.00 232 ASN A N 1
ATOM 1786 C CA . ASN A 1 232 ? 23.850 -3.669 -46.869 1.00 88.00 232 ASN A CA 1
ATOM 1787 C C . ASN A 1 232 ? 24.150 -4.863 -45.946 1.00 88.00 232 ASN A C 1
ATOM 1789 O O . ASN A 1 232 ? 23.673 -4.928 -44.812 1.00 88.00 232 ASN A O 1
ATOM 1793 N N . ALA A 1 233 ? 24.978 -5.800 -46.418 1.00 81.94 233 ALA A N 1
ATOM 1794 C CA . ALA A 1 233 ? 25.380 -6.987 -45.656 1.00 81.94 233 ALA A CA 1
ATOM 1795 C C . ALA A 1 233 ? 26.244 -6.671 -44.416 1.00 81.94 233 ALA A C 1
ATOM 1797 O O . ALA A 1 233 ? 26.375 -7.514 -43.535 1.00 81.94 233 ALA A O 1
ATOM 1798 N N . ASP A 1 234 ? 26.812 -5.465 -44.333 1.00 75.06 234 ASP A N 1
ATOM 1799 C CA . ASP A 1 234 ? 27.668 -5.009 -43.231 1.00 75.06 234 ASP A CA 1
ATOM 1800 C C . ASP A 1 234 ? 26.891 -4.580 -41.968 1.00 75.06 234 ASP A C 1
ATOM 1802 O O . ASP A 1 234 ? 27.502 -4.198 -40.972 1.00 75.06 234 ASP A O 1
ATOM 1806 N N . SER A 1 235 ? 25.553 -4.684 -41.971 1.00 71.81 235 SER A N 1
ATOM 1807 C CA . SER A 1 235 ? 24.626 -4.470 -40.839 1.00 71.81 235 SER A CA 1
ATOM 1808 C C . SER A 1 235 ? 24.607 -3.073 -40.199 1.00 71.81 235 SER A C 1
ATOM 1810 O O . SER A 1 235 ? 23.739 -2.796 -39.375 1.00 71.81 235 SER A O 1
ATOM 1812 N N . SER A 1 236 ? 25.496 -2.164 -40.606 1.00 89.19 236 SER A N 1
ATOM 1813 C CA . SER A 1 236 ? 25.584 -0.813 -40.034 1.00 89.19 236 SER A CA 1
ATOM 1814 C C . SER A 1 236 ? 24.487 0.127 -40.538 1.00 89.19 236 SER A C 1
ATOM 1816 O O . SER A 1 236 ? 24.156 1.098 -39.861 1.00 89.19 236 SER A O 1
ATOM 1818 N N . ALA A 1 237 ? 23.907 -0.167 -41.708 1.0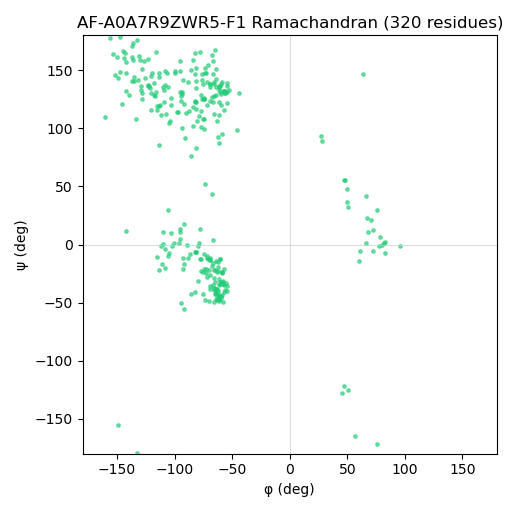0 94.44 237 ALA A N 1
ATOM 1819 C CA . ALA A 1 237 ? 22.853 0.614 -42.342 1.00 94.44 237 ALA A CA 1
ATOM 1820 C C . ALA A 1 237 ? 21.551 -0.190 -42.458 1.00 94.44 237 ALA A C 1
ATOM 1822 O O . ALA A 1 237 ? 21.541 -1.319 -42.960 1.00 94.44 237 ALA A O 1
ATOM 1823 N N . PHE A 1 238 ? 20.432 0.405 -42.053 1.00 95.19 238 PHE A N 1
ATOM 1824 C CA . PHE A 1 238 ? 19.123 -0.242 -42.053 1.00 95.19 238 PHE A CA 1
ATOM 1825 C C . PHE A 1 238 ? 17.980 0.721 -42.395 1.00 95.19 238 PHE A C 1
ATOM 1827 O O . PHE A 1 238 ? 18.134 1.937 -42.401 1.00 95.19 238 PHE A O 1
ATOM 1834 N N . ARG A 1 239 ? 16.808 0.161 -42.691 1.00 94.75 239 ARG A N 1
ATOM 1835 C CA . ARG A 1 239 ? 15.532 0.863 -42.866 1.00 94.75 239 ARG A CA 1
ATOM 1836 C C . ARG A 1 239 ? 14.530 0.344 -41.850 1.00 94.75 239 ARG A C 1
ATOM 1838 O O . ARG A 1 239 ? 14.537 -0.842 -41.527 1.00 94.75 239 ARG A O 1
ATOM 1845 N N . LEU A 1 240 ? 13.628 1.206 -41.404 1.00 92.94 240 LEU A N 1
ATOM 1846 C CA . LEU A 1 240 ? 12.458 0.805 -40.625 1.00 92.94 240 LEU A CA 1
ATOM 1847 C C . LEU A 1 240 ? 11.270 0.685 -41.583 1.00 92.94 240 LEU A C 1
ATOM 1849 O O . LEU A 1 240 ? 10.862 1.688 -42.167 1.00 92.94 240 LEU A O 1
ATOM 1853 N N . ARG A 1 241 ? 10.736 -0.524 -41.782 1.00 91.94 241 ARG A N 1
ATOM 1854 C CA . ARG A 1 241 ? 9.642 -0.807 -42.726 1.00 91.94 241 ARG A CA 1
ATOM 1855 C C . ARG A 1 241 ? 8.386 -1.262 -42.026 1.00 91.94 241 ARG A C 1
ATOM 1857 O O . ARG A 1 241 ? 8.410 -2.324 -41.428 1.00 91.94 241 ARG A O 1
ATOM 1864 N N . SER A 1 242 ? 7.294 -0.526 -42.167 1.00 88.94 242 SER A N 1
ATOM 1865 C CA . SER A 1 242 ? 5.981 -0.926 -41.672 1.00 88.94 242 SER A CA 1
ATOM 1866 C C . SER A 1 242 ? 5.153 -1.604 -42.763 1.00 88.94 242 SER A C 1
ATOM 1868 O O . SER A 1 242 ? 5.050 -1.098 -43.885 1.00 88.94 242 SER A O 1
ATOM 1870 N N . GLY A 1 243 ? 4.568 -2.758 -42.444 1.00 82.50 243 GLY A N 1
ATOM 1871 C CA . GLY A 1 243 ? 3.559 -3.399 -43.283 1.00 82.50 243 GLY A CA 1
ATOM 1872 C C . GLY A 1 243 ? 2.222 -2.667 -43.173 1.00 82.50 243 GLY A C 1
ATOM 1873 O O . GLY A 1 243 ? 1.550 -2.780 -42.153 1.00 82.50 243 GLY A O 1
ATOM 1874 N N . ILE A 1 244 ? 1.826 -1.941 -44.222 1.00 73.81 244 ILE A N 1
ATOM 1875 C CA . ILE A 1 244 ? 0.505 -1.307 -44.313 1.00 73.81 244 ILE A CA 1
ATOM 1876 C C . ILE A 1 244 ? -0.436 -2.250 -45.081 1.00 73.81 244 ILE A C 1
ATOM 1878 O O . ILE A 1 244 ? -0.114 -2.619 -46.216 1.00 73.81 244 ILE A O 1
ATOM 1882 N N . PRO A 1 245 ? -1.591 -2.652 -44.513 1.00 73.50 245 PRO A N 1
ATOM 1883 C CA . PRO A 1 245 ? -2.572 -3.467 -45.225 1.00 73.50 245 PRO A CA 1
ATOM 1884 C C . PRO A 1 245 ? -2.988 -2.807 -46.550 1.00 73.50 245 PRO A C 1
ATOM 1886 O O . PRO A 1 245 ? -3.475 -1.680 -46.558 1.00 73.50 245 PRO A O 1
ATOM 1889 N N . GLY A 1 246 ? -2.792 -3.506 -47.673 1.00 73.88 246 GLY A N 1
ATOM 1890 C CA . GLY A 1 246 ? -3.161 -3.023 -49.013 1.00 73.88 246 GLY A CA 1
ATOM 1891 C C . GLY A 1 246 ? -2.042 -2.357 -49.826 1.00 73.88 246 GLY A C 1
ATOM 1892 O O . GLY A 1 246 ? -2.281 -2.013 -50.980 1.00 73.88 246 GLY A O 1
ATOM 1893 N N . GLN A 1 247 ? -0.825 -2.219 -49.285 1.00 76.12 247 GLN A N 1
ATOM 1894 C CA . GLN A 1 247 ? 0.355 -1.756 -50.031 1.00 76.12 247 GLN A CA 1
ATOM 1895 C C . GLN A 1 247 ? 1.379 -2.890 -50.180 1.00 76.12 247 GLN A C 1
ATOM 1897 O O . GLN A 1 247 ? 1.895 -3.394 -49.184 1.00 76.12 247 GLN A O 1
ATOM 1902 N N . ASN A 1 248 ? 1.707 -3.272 -51.420 1.00 76.25 248 ASN A N 1
ATOM 1903 C CA . ASN A 1 248 ? 2.637 -4.379 -51.691 1.00 76.25 248 ASN A CA 1
ATOM 1904 C C . ASN A 1 248 ? 4.068 -4.098 -51.197 1.00 76.25 248 ASN A C 1
ATOM 1906 O O . ASN A 1 248 ? 4.749 -5.018 -50.750 1.00 76.25 248 ASN A O 1
ATOM 1910 N N . ASP A 1 249 ? 4.498 -2.833 -51.214 1.00 77.19 249 ASP A N 1
ATOM 1911 C CA . ASP A 1 249 ? 5.862 -2.437 -50.841 1.00 77.19 249 ASP A CA 1
ATOM 1912 C C . ASP A 1 249 ? 5.982 -1.868 -49.416 1.00 77.19 249 ASP A C 1
ATOM 1914 O O . ASP A 1 249 ? 7.084 -1.533 -48.967 1.00 77.19 249 ASP A O 1
ATOM 1918 N N . GLY A 1 250 ? 4.877 -1.806 -48.665 1.00 85.50 250 GLY A N 1
ATOM 1919 C CA . GLY A 1 250 ? 4.829 -1.210 -47.326 1.00 85.50 250 GLY A CA 1
ATOM 1920 C C . GLY A 1 250 ? 5.294 0.253 -47.286 1.00 85.50 250 GLY A C 1
ATOM 1921 O O . GLY A 1 250 ? 5.424 0.922 -48.311 1.00 85.50 250 GLY A O 1
ATOM 1922 N N . ALA A 1 251 ? 5.569 0.754 -46.083 1.00 89.94 251 ALA A N 1
ATOM 1923 C CA . ALA A 1 251 ? 6.088 2.103 -45.872 1.00 89.94 251 ALA A CA 1
ATOM 1924 C C . ALA A 1 251 ? 7.437 2.079 -45.153 1.00 89.94 251 ALA A C 1
ATOM 1926 O O . ALA A 1 251 ? 7.670 1.253 -44.275 1.00 89.94 251 ALA A O 1
ATOM 1927 N N . CYS A 1 252 ? 8.317 3.012 -45.497 1.00 93.12 252 CYS A N 1
ATOM 1928 C CA . CYS A 1 252 ? 9.610 3.220 -44.865 1.00 93.12 252 CYS A CA 1
ATOM 1929 C C . CYS A 1 252 ? 9.546 4.469 -43.982 1.00 93.12 252 CYS A C 1
ATOM 1931 O O . CYS A 1 252 ? 9.037 5.509 -44.408 1.00 93.12 252 CYS A O 1
ATOM 1933 N N . ALA A 1 253 ? 10.084 4.381 -42.767 1.00 92.88 253 ALA A N 1
ATOM 1934 C CA . ALA A 1 253 ? 10.257 5.553 -41.922 1.00 92.88 253 ALA A CA 1
ATOM 1935 C C . ALA A 1 253 ? 11.252 6.517 -42.578 1.00 92.88 253 ALA A C 1
ATOM 1937 O O . ALA A 1 253 ? 12.299 6.092 -43.066 1.00 92.88 253 ALA A O 1
ATOM 1938 N N . ALA A 1 254 ? 10.929 7.803 -42.576 1.00 93.12 254 ALA A N 1
ATOM 1939 C CA . ALA A 1 254 ? 11.773 8.864 -43.088 1.00 93.12 254 ALA A CA 1
ATOM 1940 C C . ALA A 1 254 ? 11.798 10.034 -42.115 1.00 93.12 254 ALA A C 1
ATOM 1942 O O . ALA A 1 254 ? 10.755 10.394 -41.563 1.00 93.12 254 ALA A O 1
ATOM 1943 N N . ALA A 1 255 ? 12.962 10.655 -41.939 1.00 90.69 255 ALA A N 1
ATOM 1944 C CA . ALA A 1 255 ? 13.005 11.962 -41.302 1.00 90.69 255 ALA A CA 1
ATOM 1945 C C . ALA A 1 255 ? 12.499 13.019 -42.284 1.00 90.69 255 ALA A C 1
ATOM 1947 O O . ALA A 1 255 ? 12.990 13.145 -43.408 1.00 90.69 255 ALA A O 1
ATOM 1948 N N . VAL A 1 256 ? 11.504 13.779 -41.850 1.00 88.12 256 VAL A N 1
ATOM 1949 C CA . VAL A 1 256 ? 10.888 14.849 -42.630 1.00 88.12 256 VAL A CA 1
ATOM 1950 C C . VAL A 1 256 ? 10.845 16.108 -41.788 1.00 88.12 256 VAL A C 1
ATOM 1952 O O . VAL A 1 256 ? 10.459 16.076 -40.617 1.00 88.12 256 VAL A O 1
ATOM 1955 N N . SER A 1 257 ? 11.264 17.218 -42.390 1.00 85.94 257 SER A N 1
ATOM 1956 C CA . SER A 1 257 ? 11.161 18.520 -41.751 1.00 85.94 257 SER A CA 1
ATOM 1957 C C . SER A 1 257 ? 9.706 18.973 -41.784 1.00 85.94 257 SER A C 1
ATOM 1959 O O . SER A 1 257 ? 9.098 18.995 -42.851 1.00 85.94 257 SER A O 1
ATOM 1961 N N . ASP A 1 258 ? 9.141 19.292 -40.621 1.00 74.38 258 ASP A N 1
ATOM 1962 C CA . ASP A 1 258 ? 7.720 19.652 -40.503 1.00 74.38 258 ASP A CA 1
ATOM 1963 C C . ASP A 1 258 ? 7.488 21.153 -40.311 1.00 74.38 258 ASP A C 1
ATOM 1965 O O . ASP A 1 258 ? 6.348 21.597 -40.296 1.00 74.38 258 ASP A O 1
ATOM 1969 N N . GLY A 1 259 ? 8.539 21.957 -40.117 1.00 71.06 259 GLY A N 1
ATOM 1970 C CA . GLY A 1 259 ? 8.447 23.409 -39.872 1.00 71.06 259 GLY A CA 1
ATOM 1971 C C . GLY A 1 259 ? 7.661 23.837 -38.615 1.00 71.06 259 GLY A C 1
ATOM 1972 O O . GLY A 1 259 ? 7.767 24.984 -38.196 1.00 71.06 259 GLY A O 1
ATOM 1973 N N . THR A 1 260 ? 6.896 22.931 -38.002 1.00 66.44 260 THR A N 1
ATOM 1974 C CA . THR A 1 260 ? 5.978 23.148 -36.874 1.00 66.44 260 THR A CA 1
ATOM 1975 C C . THR A 1 260 ? 6.433 22.440 -35.593 1.00 66.44 260 THR A C 1
ATOM 1977 O O . THR A 1 260 ? 6.042 22.844 -34.500 1.00 66.44 260 THR A O 1
ATOM 1980 N N . ALA A 1 261 ? 7.265 21.399 -35.702 1.00 61.41 261 ALA A N 1
ATOM 1981 C CA . ALA A 1 261 ? 7.818 20.672 -34.560 1.00 61.41 261 ALA A CA 1
ATOM 1982 C C . ALA A 1 261 ? 8.914 21.485 -33.846 1.00 61.41 261 ALA A C 1
ATOM 1984 O O . ALA A 1 261 ? 9.684 22.187 -34.497 1.00 61.41 261 ALA A O 1
ATOM 1985 N N . GLN A 1 262 ? 9.051 21.331 -32.522 1.00 60.44 262 GLN A N 1
ATOM 1986 C CA . GLN A 1 262 ? 10.095 22.013 -31.732 1.00 60.44 262 GLN A CA 1
ATOM 1987 C C . GLN A 1 262 ? 11.526 21.691 -32.204 1.00 60.44 262 GLN A C 1
ATOM 1989 O O . GLN A 1 262 ? 12.389 22.560 -32.154 1.00 60.44 262 GLN A O 1
ATOM 1994 N N . SER A 1 263 ? 11.773 20.475 -32.704 1.00 65.88 263 SER A N 1
ATOM 1995 C CA . SER A 1 263 ? 13.046 20.071 -33.328 1.00 65.88 263 SER A CA 1
ATOM 1996 C C . SER A 1 263 ? 13.125 20.397 -34.827 1.00 65.88 263 SER A C 1
ATOM 1998 O O . SER A 1 263 ? 14.161 20.192 -35.455 1.00 65.88 263 SER A O 1
ATOM 2000 N N . GLY A 1 264 ? 12.021 20.843 -35.434 1.00 76.88 264 GLY A N 1
ATOM 2001 C CA . GLY A 1 264 ? 11.877 21.040 -36.876 1.00 76.88 264 GLY A CA 1
ATOM 2002 C C . GLY A 1 264 ? 11.786 19.752 -37.705 1.00 76.88 264 GLY A C 1
ATOM 2003 O O . GLY A 1 264 ? 11.521 19.852 -38.903 1.00 76.88 264 GLY A O 1
ATOM 2004 N N . TRP A 1 265 ? 11.958 18.568 -37.100 1.00 83.69 265 TRP A N 1
ATOM 2005 C CA . TRP A 1 265 ? 12.006 17.266 -37.777 1.00 83.69 265 TRP A CA 1
ATOM 2006 C C . TRP A 1 265 ? 11.216 16.190 -37.032 1.00 83.69 265 TRP A C 1
ATOM 2008 O O . TRP A 1 265 ? 11.269 16.095 -35.806 1.00 83.69 265 TRP A O 1
ATOM 2018 N N . ARG A 1 266 ? 10.525 15.337 -37.788 1.00 84.69 266 ARG A N 1
ATOM 2019 C CA . ARG A 1 266 ? 9.782 14.181 -37.271 1.00 84.69 266 ARG A CA 1
ATOM 2020 C C . ARG A 1 266 ? 10.024 12.943 -38.123 1.00 84.69 266 ARG A C 1
ATOM 2022 O O . ARG A 1 266 ? 10.389 13.048 -39.293 1.00 84.69 266 ARG A O 1
ATOM 2029 N N . LEU A 1 267 ? 9.784 11.777 -37.535 1.00 87.50 267 LEU A N 1
ATOM 2030 C CA . LEU A 1 267 ? 9.819 10.503 -38.238 1.00 87.50 267 LEU A CA 1
ATOM 2031 C C . LEU A 1 267 ? 8.413 10.168 -38.758 1.00 87.50 267 LEU A C 1
ATOM 2033 O O . LEU A 1 267 ? 7.479 10.054 -37.967 1.00 87.50 267 LEU A O 1
ATOM 2037 N N . LEU A 1 268 ? 8.252 10.005 -40.072 1.00 86.81 268 LEU A N 1
ATOM 2038 C CA . LEU A 1 268 ? 6.988 9.585 -40.690 1.00 86.81 268 LEU A CA 1
ATOM 2039 C C . LEU A 1 268 ? 7.189 8.362 -41.578 1.00 86.81 268 LEU A C 1
ATOM 2041 O O . LEU A 1 268 ? 8.193 8.250 -42.278 1.00 86.81 268 LEU A O 1
ATOM 2045 N N . PHE A 1 269 ? 6.206 7.466 -41.589 1.00 88.75 269 PHE A N 1
ATOM 2046 C CA . PHE A 1 269 ? 6.154 6.374 -42.553 1.00 88.75 269 PHE A CA 1
ATOM 2047 C C . PHE A 1 269 ? 5.573 6.877 -43.874 1.00 88.75 269 PHE A C 1
ATOM 2049 O O . PHE A 1 269 ? 4.462 7.400 -43.914 1.00 88.75 269 PHE A O 1
ATOM 2056 N N . GLN A 1 270 ? 6.337 6.712 -44.948 1.00 89.00 270 GLN A N 1
ATOM 2057 C CA . GLN A 1 270 ? 5.954 7.073 -46.313 1.00 89.00 270 GLN A CA 1
ATOM 2058 C C . GLN A 1 270 ? 6.353 5.961 -47.287 1.00 89.00 270 GLN A C 1
ATOM 2060 O O . GLN A 1 270 ? 7.020 5.006 -46.894 1.00 89.00 270 GLN A O 1
ATOM 2065 N N . GLU A 1 271 ? 5.968 6.065 -48.558 1.00 90.62 271 GLU A N 1
ATOM 2066 C CA . GLU A 1 271 ? 6.324 5.070 -49.575 1.00 90.62 271 GLU A CA 1
ATOM 2067 C C . GLU A 1 271 ? 7.843 4.815 -49.614 1.00 90.62 271 GLU A C 1
ATOM 2069 O O . GLU A 1 271 ? 8.663 5.743 -49.567 1.00 90.62 271 GLU A O 1
ATOM 2074 N N . CYS A 1 272 ? 8.228 3.537 -49.645 1.00 92.06 272 CYS A N 1
ATOM 2075 C CA . CYS A 1 272 ? 9.631 3.145 -49.656 1.00 92.06 272 CYS A CA 1
ATOM 2076 C C . CYS A 1 272 ? 10.311 3.588 -50.957 1.00 92.06 272 CYS A C 1
ATOM 2078 O O . CYS A 1 272 ? 10.068 3.040 -52.025 1.00 92.06 272 CYS A O 1
ATOM 2080 N N . ASN A 1 273 ? 11.237 4.539 -50.850 1.00 93.19 273 ASN A N 1
ATOM 2081 C CA . ASN A 1 273 ? 12.076 4.997 -51.945 1.00 93.19 273 ASN A CA 1
ATOM 2082 C C . ASN A 1 273 ? 13.523 4.565 -51.679 1.00 93.19 273 ASN A C 1
ATOM 2084 O O . ASN A 1 273 ? 14.192 5.062 -50.765 1.00 93.19 273 ASN A O 1
ATOM 2088 N N . MET A 1 274 ? 14.022 3.630 -52.489 1.00 91.12 274 MET A N 1
ATOM 2089 C CA . MET A 1 274 ? 15.364 3.063 -52.319 1.00 91.12 274 MET A CA 1
ATOM 2090 C C . MET A 1 274 ? 16.489 4.091 -52.518 1.00 91.12 274 MET A C 1
ATOM 2092 O O . MET A 1 274 ? 17.562 3.924 -51.946 1.00 91.12 274 MET A O 1
ATOM 2096 N N . ALA A 1 275 ? 16.230 5.189 -53.229 1.00 93.94 275 ALA A N 1
ATOM 2097 C CA . ALA A 1 275 ? 17.181 6.282 -53.420 1.00 93.94 275 ALA A CA 1
ATOM 2098 C C . ALA A 1 275 ? 17.114 7.361 -52.320 1.00 93.94 275 ALA A C 1
ATOM 2100 O O . ALA A 1 275 ? 17.990 8.222 -52.249 1.00 93.94 275 ALA A O 1
ATOM 2101 N N . ASN A 1 276 ? 16.093 7.348 -51.455 1.00 93.94 276 ASN A N 1
ATOM 2102 C CA . ASN A 1 276 ? 15.942 8.364 -50.417 1.00 93.94 276 ASN A CA 1
ATOM 2103 C C . ASN A 1 276 ? 16.849 8.071 -49.209 1.00 93.94 276 ASN A C 1
ATOM 2105 O O . ASN A 1 276 ? 16.552 7.193 -48.398 1.00 93.94 276 ASN A O 1
ATOM 2109 N N . ALA A 1 277 ? 17.926 8.846 -49.056 1.00 94.25 277 ALA A N 1
ATOM 2110 C CA . ALA A 1 277 ? 18.857 8.728 -47.932 1.00 94.25 277 ALA A CA 1
ATOM 2111 C C . ALA A 1 277 ? 18.216 9.035 -46.564 1.00 94.25 277 ALA A C 1
ATOM 2113 O O . ALA A 1 277 ? 18.686 8.524 -45.555 1.00 94.25 277 ALA A O 1
ATOM 2114 N N . GLN A 1 278 ? 17.120 9.804 -46.518 1.00 93.88 278 GLN A N 1
ATOM 2115 C CA . GLN A 1 278 ? 16.375 10.075 -45.278 1.00 93.88 278 GLN A CA 1
ATOM 2116 C C . GLN A 1 278 ? 15.586 8.860 -44.770 1.00 93.88 278 GLN A C 1
ATOM 2118 O O . GLN A 1 278 ? 15.055 8.904 -43.664 1.00 93.88 278 GLN A O 1
ATOM 2123 N N . GLN A 1 279 ? 15.492 7.788 -45.569 1.00 94.94 279 GLN A N 1
ATOM 2124 C CA . GLN A 1 279 ? 14.895 6.505 -45.179 1.00 94.94 279 GLN A CA 1
ATOM 2125 C C . GLN A 1 279 ? 15.929 5.470 -44.714 1.00 94.94 279 GLN A C 1
ATOM 2127 O O . GLN A 1 279 ? 15.565 4.326 -44.435 1.00 94.94 279 GLN A O 1
ATOM 2132 N N . VAL A 1 280 ? 17.212 5.837 -44.680 1.00 95.88 280 VAL A N 1
ATOM 2133 C CA . VAL A 1 280 ? 18.313 4.966 -44.260 1.00 95.88 280 VAL A CA 1
ATOM 2134 C C . VAL A 1 280 ? 18.840 5.454 -42.920 1.00 95.88 280 VAL A C 1
ATOM 2136 O O . VAL A 1 280 ? 19.081 6.642 -42.740 1.00 95.88 280 VAL A O 1
ATOM 2139 N N . PHE A 1 281 ? 19.035 4.534 -41.986 1.00 95.56 281 PHE A N 1
ATOM 2140 C CA . PHE A 1 281 ? 19.539 4.795 -40.647 1.00 95.56 281 PHE A CA 1
ATOM 2141 C C . PHE A 1 281 ? 20.857 4.058 -40.449 1.00 95.56 281 PHE A C 1
ATOM 2143 O O . PHE A 1 281 ? 20.998 2.916 -40.882 1.00 95.56 281 PHE A O 1
ATOM 2150 N N . HIS A 1 282 ? 21.816 4.706 -39.799 1.00 95.25 282 HIS A N 1
ATOM 2151 C CA . HIS A 1 282 ? 23.140 4.166 -39.527 1.00 95.25 282 HIS A CA 1
ATOM 2152 C C . HIS A 1 282 ? 23.333 4.002 -38.023 1.00 95.25 282 HIS A C 1
ATOM 2154 O O . HIS A 1 282 ? 23.353 4.996 -37.301 1.00 95.25 282 HIS A O 1
ATOM 2160 N N . ALA A 1 283 ? 23.494 2.767 -37.552 1.00 93.19 283 ALA A N 1
ATOM 2161 C CA . ALA A 1 283 ? 23.868 2.501 -36.168 1.00 93.19 283 ALA A CA 1
ATOM 2162 C C . ALA A 1 283 ? 25.387 2.640 -36.015 1.00 93.19 283 ALA A C 1
ATOM 2164 O O . ALA A 1 283 ? 26.155 1.955 -36.692 1.00 93.19 283 ALA A O 1
ATOM 2165 N N . LYS A 1 284 ? 25.821 3.527 -35.121 1.00 91.44 284 LYS A N 1
ATOM 2166 C CA . LYS A 1 284 ? 27.227 3.752 -34.784 1.00 91.44 284 LYS A CA 1
ATOM 2167 C C . LYS A 1 284 ? 27.432 3.543 -33.284 1.00 91.44 284 LYS A C 1
ATOM 2169 O O . LYS A 1 284 ? 26.612 4.030 -32.509 1.00 91.44 284 LYS A O 1
ATOM 2174 N N . PRO A 1 285 ? 28.506 2.863 -32.855 1.00 89.06 285 PRO A N 1
ATOM 2175 C CA . PRO A 1 285 ? 28.874 2.826 -31.443 1.00 89.06 285 PRO A CA 1
ATOM 2176 C C . PRO A 1 285 ? 29.084 4.246 -30.903 1.00 89.06 285 PRO A C 1
ATOM 2178 O O . PRO A 1 285 ? 29.778 5.045 -31.534 1.00 89.06 285 PRO A O 1
ATOM 2181 N N . MET A 1 286 ? 28.492 4.562 -29.753 1.00 84.81 286 MET A N 1
ATOM 2182 C CA . MET A 1 286 ? 28.700 5.832 -29.058 1.00 84.81 286 MET A CA 1
ATOM 2183 C C . MET A 1 286 ? 28.640 5.603 -27.550 1.00 84.81 286 MET A C 1
ATOM 2185 O O . MET A 1 286 ? 27.611 5.164 -27.039 1.00 84.81 286 MET A O 1
ATOM 2189 N N . LEU A 1 287 ? 29.735 5.932 -26.853 1.00 81.94 287 LEU A N 1
ATOM 2190 C CA . LEU A 1 287 ? 29.909 5.652 -25.421 1.00 81.94 287 LEU A CA 1
ATOM 2191 C C . LEU A 1 287 ? 29.605 4.167 -25.130 1.00 81.94 287 LEU A C 1
ATOM 2193 O O . LEU A 1 287 ? 30.161 3.303 -25.806 1.00 81.94 287 LEU A O 1
ATOM 2197 N N . ASP A 1 288 ? 28.696 3.880 -24.196 1.00 80.38 288 ASP A N 1
ATOM 2198 C CA . ASP A 1 288 ? 28.270 2.523 -23.822 1.00 80.38 288 ASP A CA 1
ATOM 2199 C C . ASP A 1 288 ? 27.038 2.026 -24.611 1.00 80.38 288 ASP A C 1
ATOM 2201 O O . ASP A 1 288 ? 26.362 1.083 -24.198 1.00 80.38 288 ASP A O 1
ATOM 2205 N N . GLY A 1 289 ? 26.706 2.657 -25.744 1.00 85.62 289 GLY A N 1
ATOM 2206 C CA . GLY A 1 289 ? 25.498 2.350 -26.512 1.00 85.62 289 GLY A CA 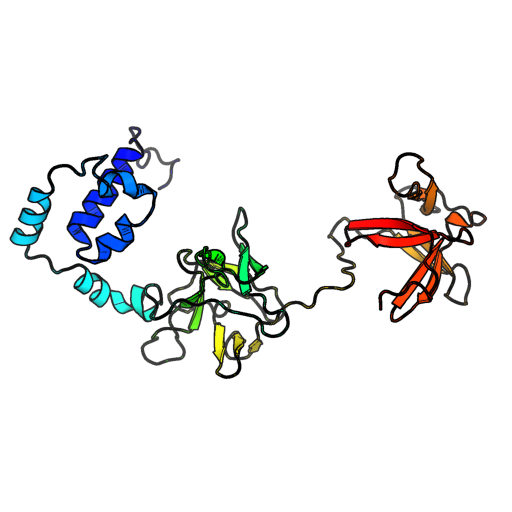1
ATOM 2207 C C . GLY A 1 289 ? 25.620 2.560 -28.022 1.00 85.62 289 GLY A C 1
ATOM 2208 O O . GLY A 1 289 ? 26.698 2.482 -28.619 1.00 85.62 289 GLY A O 1
ATOM 2209 N N . LEU A 1 290 ? 24.471 2.797 -28.661 1.00 87.50 290 LEU A N 1
ATOM 2210 C CA . LEU A 1 290 ? 24.358 3.035 -30.098 1.00 87.50 290 LEU A CA 1
ATOM 2211 C C . LEU A 1 290 ? 23.747 4.410 -30.361 1.00 87.50 290 LEU A C 1
ATOM 2213 O O . LEU A 1 290 ? 22.677 4.734 -29.855 1.00 87.50 290 LEU A O 1
ATOM 2217 N N . GLN A 1 291 ? 24.395 5.181 -31.227 1.00 91.06 291 GLN A N 1
ATOM 2218 C CA . GLN A 1 291 ? 23.818 6.356 -31.860 1.00 91.06 291 GLN A CA 1
ATOM 2219 C C . GLN A 1 291 ? 23.238 5.941 -33.216 1.00 91.06 291 GLN A C 1
ATOM 2221 O O . GLN A 1 291 ? 23.932 5.340 -34.038 1.00 91.06 291 GLN A O 1
ATOM 2226 N N . VAL A 1 292 ? 21.972 6.272 -33.472 1.00 94.38 292 VAL A N 1
ATOM 2227 C CA . VAL A 1 292 ? 21.321 5.991 -34.759 1.00 94.38 292 VAL A CA 1
ATOM 2228 C C . VAL A 1 292 ? 21.224 7.276 -35.570 1.00 94.38 292 VAL A C 1
ATOM 2230 O O . VAL A 1 292 ? 20.400 8.137 -35.279 1.00 94.38 292 VAL A O 1
ATOM 2233 N N . GLN A 1 293 ? 22.058 7.405 -36.599 1.00 94.81 293 GLN A N 1
ATOM 2234 C CA . GLN A 1 293 ? 22.096 8.561 -37.493 1.00 94.81 293 GLN A CA 1
ATOM 2235 C C . GLN A 1 293 ? 21.132 8.389 -38.675 1.00 94.81 293 GLN A C 1
ATOM 2237 O O . GLN A 1 293 ? 21.055 7.315 -39.264 1.00 94.81 293 GLN A O 1
ATOM 2242 N N . VAL A 1 294 ? 20.433 9.451 -39.072 1.00 94.44 294 VAL A N 1
ATOM 2243 C CA . VAL A 1 294 ? 19.585 9.487 -40.269 1.00 94.44 294 VAL A CA 1
ATOM 2244 C C . VAL A 1 294 ? 20.419 9.880 -41.488 1.00 94.44 294 VAL A C 1
ATOM 2246 O O . VAL A 1 294 ? 20.928 11.004 -41.577 1.00 94.44 294 VAL A O 1
ATOM 2249 N N . GLY A 1 295 ? 20.547 8.948 -42.431 1.00 90.81 295 GLY A N 1
ATOM 2250 C CA . GLY A 1 295 ? 21.305 9.086 -43.667 1.00 90.81 295 GLY A CA 1
ATOM 2251 C C . GLY A 1 295 ? 22.680 9.711 -43.437 1.00 90.81 295 GLY A C 1
ATOM 2252 O O . GLY A 1 295 ? 23.440 9.301 -42.562 1.00 90.81 295 GLY A O 1
ATOM 2253 N N . VAL A 1 296 ? 22.970 10.760 -44.207 1.00 88.00 296 VAL A N 1
ATOM 2254 C CA . VAL A 1 296 ? 24.180 11.591 -44.074 1.00 88.00 296 VAL A CA 1
ATOM 2255 C C . VAL A 1 296 ? 23.876 12.997 -43.548 1.00 88.00 296 VAL A C 1
ATOM 2257 O O . VAL A 1 296 ? 24.732 13.873 -43.594 1.00 88.00 296 VAL A O 1
ATOM 2260 N N . SER A 1 297 ? 22.656 13.249 -43.065 1.00 85.50 297 SER A N 1
ATOM 2261 C CA . SER A 1 297 ? 22.190 14.611 -42.760 1.00 85.50 297 SER A CA 1
ATOM 2262 C C . SER A 1 297 ? 22.675 15.183 -41.428 1.00 85.50 297 SER A C 1
ATOM 2264 O O . SER A 1 297 ? 22.338 16.315 -41.104 1.00 85.50 297 SER A O 1
ATOM 2266 N N . GLY A 1 298 ? 23.445 14.422 -40.646 1.00 90.12 298 GLY A N 1
ATOM 2267 C CA . GLY A 1 298 ? 23.908 14.877 -39.330 1.00 90.12 298 GLY A CA 1
ATOM 2268 C C . GLY A 1 298 ? 22.813 14.909 -38.257 1.00 90.12 298 GLY A C 1
ATOM 2269 O O . GLY A 1 298 ? 23.042 15.470 -37.193 1.00 90.12 298 GLY A O 1
ATOM 2270 N N . PHE A 1 299 ? 21.649 14.305 -38.515 1.00 92.94 299 PHE A N 1
ATOM 2271 C CA . PHE A 1 299 ? 20.583 14.117 -37.528 1.00 92.94 299 PHE A CA 1
ATOM 2272 C C . PHE A 1 299 ? 20.607 12.702 -36.959 1.00 92.94 299 PHE A C 1
ATOM 2274 O O . PHE A 1 299 ? 20.978 11.763 -37.660 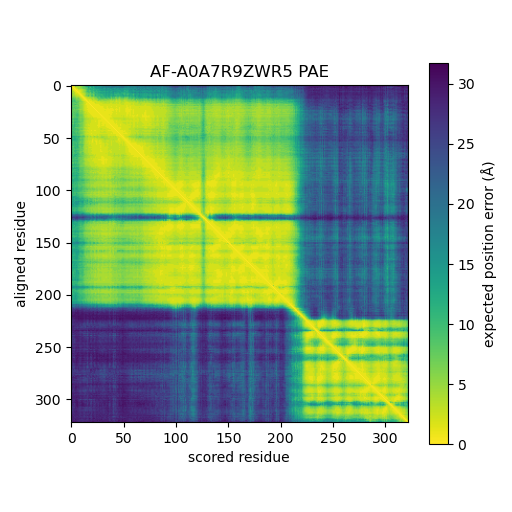1.00 92.94 299 PHE A O 1
ATOM 2281 N N . CYS A 1 300 ? 20.189 12.553 -35.712 1.00 93.44 300 CYS A N 1
ATOM 2282 C CA . CYS A 1 300 ? 20.152 11.325 -34.946 1.00 93.44 300 CYS A CA 1
ATOM 2283 C C . CYS A 1 300 ? 18.751 11.085 -34.376 1.00 93.44 300 CYS A C 1
ATOM 2285 O O . CYS A 1 300 ? 17.948 12.015 -34.267 1.00 93.44 300 CYS A O 1
ATOM 2287 N N . LEU A 1 301 ? 18.457 9.824 -34.063 1.00 91.81 301 LEU A N 1
ATOM 2288 C CA . LEU A 1 301 ? 17.227 9.415 -33.393 1.00 91.81 301 LEU A CA 1
ATOM 2289 C C . LEU A 1 301 ? 17.446 9.346 -31.883 1.00 91.81 301 LEU A C 1
ATOM 2291 O O . LEU A 1 301 ? 18.410 8.728 -31.438 1.00 91.81 301 LEU A O 1
ATOM 2295 N N . ASP A 1 302 ? 16.538 9.949 -31.119 1.00 85.00 302 ASP A N 1
ATOM 2296 C CA . ASP A 1 302 ? 16.462 9.813 -29.661 1.00 85.00 302 ASP A CA 1
ATOM 2297 C C . ASP A 1 302 ? 15.086 9.276 -29.273 1.00 85.00 302 ASP A C 1
ATOM 2299 O O . ASP A 1 302 ? 14.062 9.726 -29.793 1.00 85.00 302 ASP A O 1
ATOM 2303 N N . ALA A 1 303 ? 15.053 8.329 -28.345 1.00 75.00 303 ALA A N 1
ATOM 2304 C CA . ALA A 1 303 ? 13.828 7.870 -27.717 1.00 75.00 303 ALA A CA 1
ATOM 2305 C C . ALA A 1 303 ? 13.514 8.801 -26.541 1.00 75.00 303 ALA A C 1
ATOM 2307 O O . ALA A 1 303 ? 13.733 8.450 -25.385 1.00 75.00 303 ALA A O 1
ATOM 2308 N N . ALA A 1 304 ? 13.005 9.998 -26.832 1.00 60.44 304 ALA A N 1
ATOM 2309 C CA . ALA A 1 304 ? 12.753 11.032 -25.833 1.00 60.44 304 ALA A CA 1
ATOM 2310 C C . ALA A 1 304 ? 11.783 10.560 -24.740 1.00 60.44 304 ALA A C 1
ATOM 2312 O O . ALA A 1 304 ? 10.558 10.611 -24.895 1.00 60.44 304 ALA A O 1
ATOM 2313 N N . SER A 1 305 ? 12.350 10.082 -23.631 1.00 55.66 305 SER A N 1
ATOM 2314 C CA . SER A 1 305 ? 11.632 9.512 -22.488 1.00 55.66 305 SER A CA 1
ATOM 2315 C C . SER A 1 305 ? 10.608 8.427 -22.873 1.00 55.66 305 SER A C 1
ATOM 2317 O O . SER A 1 305 ? 9.564 8.302 -22.236 1.00 55.66 305 SER A O 1
ATOM 2319 N N . GLY A 1 306 ? 10.886 7.657 -23.934 1.00 56.75 306 GLY A N 1
ATOM 2320 C CA . GLY A 1 306 ? 10.181 6.408 -24.263 1.00 56.75 306 GLY A CA 1
ATOM 2321 C C . GLY A 1 306 ? 8.819 6.506 -24.967 1.00 56.75 306 GLY A C 1
ATOM 2322 O O . GLY A 1 306 ? 8.242 5.470 -25.278 1.00 56.75 306 GLY A O 1
ATOM 2323 N N . THR A 1 307 ? 8.287 7.698 -25.262 1.00 54.19 307 THR A N 1
ATOM 2324 C CA . THR A 1 307 ? 6.950 7.823 -25.901 1.00 54.19 307 THR A CA 1
ATOM 2325 C C . THR A 1 307 ? 6.980 8.276 -27.359 1.00 54.19 307 THR A C 1
ATOM 2327 O O . THR A 1 307 ? 6.023 8.043 -28.096 1.00 54.19 307 THR A O 1
ATOM 2330 N N . GLN A 1 308 ? 8.074 8.896 -27.804 1.00 66.75 308 GLN A N 1
ATOM 2331 C CA . GLN A 1 308 ? 8.234 9.387 -29.171 1.00 66.75 308 GLN A CA 1
ATOM 2332 C C . GLN A 1 308 ? 9.699 9.329 -29.610 1.00 66.75 308 GLN A C 1
ATOM 2334 O O . GLN A 1 308 ? 10.603 9.598 -28.819 1.00 66.75 308 GLN A O 1
ATOM 2339 N N . LEU A 1 309 ? 9.925 9.007 -30.887 1.00 79.88 309 LEU A N 1
ATOM 2340 C CA . LEU A 1 309 ? 11.238 9.152 -31.514 1.00 79.88 309 LEU A CA 1
ATOM 2341 C C . LEU A 1 309 ? 11.410 10.595 -31.988 1.00 79.88 309 LEU A C 1
ATOM 2343 O O . LEU A 1 309 ? 10.661 11.067 -32.847 1.00 79.88 309 LEU A O 1
ATOM 2347 N N . LEU A 1 310 ? 12.407 11.284 -31.445 1.00 83.31 310 LEU A N 1
ATOM 2348 C CA . LEU A 1 310 ? 12.819 12.603 -31.900 1.00 83.31 310 LEU A CA 1
ATOM 2349 C C . LEU A 1 310 ? 13.933 12.478 -32.931 1.00 83.31 310 LEU A C 1
ATOM 2351 O O . LEU A 1 310 ? 14.832 11.653 -32.800 1.00 83.31 310 LEU A O 1
ATOM 2355 N N . VAL A 1 311 ? 13.880 13.344 -33.940 1.00 87.31 311 VAL A N 1
ATOM 2356 C CA . VAL A 1 311 ? 14.984 13.572 -34.873 1.00 87.31 311 VAL A CA 1
ATOM 2357 C C . VAL A 1 311 ? 15.653 14.884 -34.470 1.00 87.31 311 VAL A C 1
ATOM 2359 O O . VAL A 1 311 ? 14.994 15.924 -34.452 1.00 87.31 311 VAL A O 1
ATOM 2362 N N . TYR A 1 312 ? 16.939 14.844 -34.129 1.00 88.50 312 TYR A N 1
ATOM 2363 C CA . TYR A 1 312 ? 17.690 15.990 -33.597 1.00 88.50 312 TYR A CA 1
ATOM 2364 C C . TYR A 1 312 ? 19.138 15.990 -34.117 1.00 88.50 312 TYR A C 1
ATOM 2366 O O . TYR A 1 312 ? 19.592 14.959 -34.604 1.00 88.50 312 TYR A O 1
ATOM 2374 N N . PRO A 1 313 ? 19.882 17.111 -34.097 1.00 91.00 313 PRO A N 1
ATOM 2375 C CA . PRO A 1 313 ? 21.277 17.125 -34.541 1.00 91.00 313 PRO A CA 1
ATOM 2376 C C . PRO A 1 313 ? 22.144 16.165 -33.717 1.00 91.00 313 PRO A C 1
ATOM 2378 O O . PRO A 1 313 ? 22.122 16.214 -32.491 1.00 91.00 313 PRO A O 1
ATOM 2381 N N . CYS A 1 314 ? 22.920 15.305 -34.375 1.00 90.06 314 CYS A N 1
ATOM 2382 C CA . CYS A 1 314 ? 23.822 14.381 -33.695 1.00 90.06 314 CYS A CA 1
ATOM 2383 C C . CYS A 1 314 ? 24.849 15.142 -32.848 1.00 90.06 314 CYS A C 1
ATOM 2385 O O . CYS A 1 314 ? 25.437 16.123 -33.306 1.00 90.06 314 CYS A O 1
ATOM 2387 N N . TYR A 1 315 ? 25.108 14.649 -31.639 1.00 86.44 315 TYR A N 1
ATOM 2388 C CA . TYR A 1 315 ? 26.185 15.164 -30.798 1.00 86.44 315 TYR A CA 1
ATOM 2389 C C . TYR A 1 315 ? 27.530 14.559 -31.195 1.00 86.44 315 TYR A C 1
ATOM 2391 O O . TYR A 1 315 ? 27.610 13.390 -31.588 1.00 86.44 315 TYR A O 1
ATOM 2399 N N . ASP A 1 316 ? 28.585 15.359 -31.047 1.00 83.62 316 ASP A N 1
ATOM 2400 C CA . ASP A 1 316 ? 29.962 14.882 -31.101 1.00 83.62 316 ASP A CA 1
ATOM 2401 C C . ASP A 1 316 ? 30.290 14.090 -29.824 1.00 83.62 316 ASP A C 1
ATOM 2403 O O . ASP A 1 316 ? 29.786 14.399 -28.741 1.00 83.62 316 ASP A O 1
ATOM 2407 N N . ALA A 1 317 ? 31.152 13.076 -29.938 1.00 79.12 317 ALA A N 1
ATOM 2408 C CA . ALA A 1 317 ? 31.587 12.264 -28.801 1.00 79.12 317 ALA A CA 1
ATOM 2409 C C . ALA A 1 317 ? 32.260 13.096 -27.690 1.00 79.12 317 ALA A C 1
ATOM 2411 O O . ALA A 1 317 ? 32.245 12.701 -26.527 1.00 79.12 317 ALA A O 1
ATOM 2412 N N . SER A 1 318 ? 32.812 14.261 -28.032 1.00 81.00 318 SER A N 1
ATOM 2413 C CA . SER A 1 318 ? 33.405 15.213 -27.090 1.00 81.00 318 SER A CA 1
ATOM 2414 C C . SER A 1 318 ? 32.402 15.916 -26.163 1.00 81.00 318 SER A C 1
ATOM 2416 O O . SER A 1 318 ? 32.828 16.513 -25.177 1.00 81.00 318 SER A O 1
ATOM 2418 N N . ILE A 1 319 ? 31.092 15.842 -26.436 1.00 76.19 319 ILE A N 1
ATOM 2419 C CA . ILE A 1 319 ? 30.027 16.524 -25.669 1.00 76.19 319 ILE A CA 1
ATOM 2420 C C . ILE A 1 319 ? 29.415 15.594 -24.597 1.00 76.19 319 ILE A C 1
ATOM 2422 O O . ILE A 1 319 ? 28.362 15.879 -24.035 1.00 76.19 319 ILE A O 1
ATOM 2426 N N . ALA A 1 320 ? 30.051 14.460 -24.288 1.00 68.19 320 ALA A N 1
ATOM 2427 C CA . ALA A 1 320 ? 29.578 13.571 -23.229 1.00 68.19 320 ALA A CA 1
ATOM 2428 C C . ALA A 1 320 ? 29.456 14.324 -21.889 1.00 68.19 320 ALA A C 1
ATOM 2430 O O . ALA A 1 320 ? 30.380 15.037 -21.489 1.00 68.19 320 ALA A O 1
ATOM 2431 N N . ASN A 1 321 ? 28.321 14.162 -21.199 1.00 56.53 321 ASN A N 1
ATOM 2432 C CA . ASN A 1 321 ? 28.164 14.648 -19.829 1.00 56.53 321 ASN A CA 1
ATOM 2433 C C . ASN A 1 321 ? 29.207 13.931 -18.960 1.00 56.53 321 ASN A C 1
ATOM 2435 O O . ASN A 1 321 ? 29.122 12.713 -18.798 1.00 56.53 321 ASN A O 1
ATOM 2439 N N . GLN A 1 322 ? 30.203 14.678 -18.479 1.00 48.44 322 GLN A N 1
ATOM 2440 C CA . GLN A 1 322 ? 31.166 14.202 -17.482 1.00 48.44 322 GLN A CA 1
ATOM 2441 C C . GLN A 1 322 ? 30.536 14.175 -16.093 1.00 48.44 322 GLN A C 1
ATOM 2443 O O . GLN A 1 322 ? 29.758 15.110 -15.786 1.00 48.44 322 GLN A O 1
#

Sequence (322 aa):
RDGKNPKTMLKYPIPTEDVMRNKARAATAWLNEFKEKTLSFPEYESFVTGQQSLGDMSNFQRVQKRLNCAPFASYIQRFSYVYVDGGLIPSEVFQIREERTGRCLERAPREKNPHGIVLSPCAGSGAAGGVPELQLWHLGNRDRSKQGAPCCSGLMNWNFLQCLDAPALGTHVQTFECDVAGYNSGQTFELENGGQIAWNGRQGCLMPEEPQIGDAGHSAVEACGTKVQAVNADSSAFRLRSGIPGQNDGACAAAVSDGTAQSGWRLLFQECNMANAQQVFHAKPMLDGLQVQVGVSGFCLDAASGTQLLVYPCYDASIANQ

Radius of gyration: 30.39 Å; Cα contacts (8 Å, |Δi|>4): 541; chains: 1; bounding box: 70×46×87 Å

Secondary structure (DSSP, 8-state):
--TT-TTTS-SS---HHHHHHHHHHHHHHH-GGGHHHHHTSGGGHHHHTTSS-----HHHHHHHHHTTPPPHHHHHHHTHHHHTTTTSS-S--B--B-TTT--EEEEE--SSSSEEEEEEPPS--STT-PPPGGG-EEEEEE-TTSTT--EEEEEEETTTTEEEE-SSTTSPPEEEE--TTS--GGG-EEE-TTS-EEETTTTEE--PPP--TT-----SSS---EEEEESSTTSSEEEEEE--TT-TT-EEEEEEE-SSSTTSEEEEEEE--TT-GGG-EEEEEETTEEEEEETTTTEEEEEETTTEEEEEEPPPGGG---

Solvent-accessible surface area (backbone atoms only — not comparable to full-atom values): 18703 Å² total; per-residue (Å²): 130,57,80,85,41,80,90,64,38,77,92,64,91,74,59,69,66,58,54,47,44,52,50,53,44,49,33,62,66,57,32,60,80,59,23,57,70,65,48,66,42,76,91,34,41,51,53,73,76,58,79,35,81,74,67,90,60,64,67,53,56,52,49,40,61,75,67,65,60,77,58,37,68,57,54,51,59,76,42,25,75,57,38,44,18,13,21,74,56,52,96,57,76,43,71,52,68,43,83,89,82,57,23,18,48,26,60,41,86,53,100,53,84,64,24,44,57,47,77,40,81,57,66,49,87,54,103,83,50,76,63,55,56,52,36,29,30,27,55,11,16,11,18,68,92,44,88,91,30,42,52,56,27,15,43,25,40,49,96,64,65,27,17,44,32,32,92,50,86,94,52,80,58,27,29,38,77,54,52,39,79,34,78,53,59,38,31,28,36,44,84,43,99,83,79,47,39,29,27,53,91,65,76,40,63,73,70,84,78,74,80,64,93,70,58,86,70,74,61,89,63,75,76,78,45,60,41,83,41,68,73,48,95,81,67,40,35,31,29,46,34,30,64,45,94,94,47,96,78,28,23,24,36,24,64,41,74,61,84,74,48,97,68,32,33,38,69,44,74,38,76,63,52,95,82,46,49,48,36,32,34,33,59,39,85,44,92,98,47,73,43,39,29,37,43,88,75,57,29,21,60,39,66,60,90,67,80,48,67,42,36,41,75,55,79,62,84,89,68,61,88,126

InterPro domains:
  IPR035992 Ricin B-like lectins [SSF50370] (91-206)
  IPR035992 Ricin B-like lectins [SSF50370] (245-316)

Mean predicted aligned error: 13.75 Å

Foldseek 3Di:
DPCPDPVPHDPDDDPPVVVLLVVLLCLVLAAVVCSVVVCPDPSNVCPVVVVDDSPDNVVSVVVCVVVVDDHVVVVCVVVVCQCFQQCVPFPDKDWQADDPVRFTWFFADDPDDFTAIDTHHFPPPDDDDDGDLRRIKGFGAFQPVDVVRGDGFAIDRRPPCWTWFDQDPPDHITIDRDPSNRPRQRGGWDQDPVSWIAGNVNPDTDDDDDPPPEPPPPPVPPDQQWDWAALDPVRQKTWTFGDDPPDPQGWTWFWDQDCPDPQSIFTDTDGDDNPDQRRMWGWDDADPGTWIDRRPPQWTWDCVVHDGTDTHHDDDSVPDDD

pLDDT: mean 87.95, std 13.58, range [35.53, 98.44]

Organism: NCBI:txid73915